Protein AF-M1D2D6-F1 (afdb_monomer)

pLDDT: mean 81.25, std 14.46, range [35.78, 94.62]

Sequence (209 aa):
MSVEAVKDKLWKKCGTSVNSMSLELYDETGAKISVLSDNARPLGFYSPLDGYRLHVIDLDPASVTSGGWLEDTSLVEKYTISEEAYEKLGGTFRKFKETLPLKQPPGQESKISDNNNSEDLCANIKIGDRCEVEPGERRGTVKFVGQAETLAPGFWVGVQFDEPVGKHDGMVKGKRYFDCPPLHGAIVRPDKVKIGDYPEKDPFEDEEI

Radius of gyration: 33.01 Å; Cα contacts (8 Å, |Δi|>4): 301; chains: 1; bounding box: 81×40×73 Å

Nearest PDB structures (foldseek):
  4b6m-assembly2_B  TM=9.856E-01  e=2.551E-10  Trypanosoma brucei
  1lpl-assembly1_A  TM=9.210E-01  e=3.625E-10  Caenorhabditis elegans
  2hqh-assembly1_A  TM=9.695E-01  e=3.286E-08  Homo sapiens
  2e3h-assembly1_A  TM=9.407E-01  e=7.034E-08  Homo sapiens
  2e3i-assembly1_A  TM=8.859E-01  e=5.901E-08  Homo sapiens

Structure (mmCIF, N/CA/C/O backbone):
data_AF-M1D2D6-F1
#
_entry.id   AF-M1D2D6-F1
#
loop_
_atom_site.group_PDB
_atom_site.id
_atom_site.type_symbol
_atom_site.label_atom_id
_atom_site.label_alt_id
_atom_site.label_comp_id
_atom_site.label_asym_id
_atom_site.label_entity_id
_atom_site.label_seq_id
_atom_site.pdbx_PDB_ins_code
_atom_site.Cartn_x
_atom_site.Cartn_y
_atom_site.Cartn_z
_atom_site.occupancy
_atom_site.B_iso_or_equiv
_atom_site.auth_seq_id
_atom_site.auth_comp_id
_atom_site.auth_asym_id
_atom_site.auth_atom_id
_atom_site.pdbx_PDB_model_num
ATOM 1 N N . MET A 1 1 ? 13.712 1.147 -39.789 1.00 82.25 1 MET A N 1
ATOM 2 C CA . MET A 1 1 ? 14.455 1.976 -38.813 1.00 82.25 1 MET A CA 1
ATOM 3 C C . MET A 1 1 ? 15.554 1.102 -38.228 1.00 82.25 1 MET A C 1
ATOM 5 O O . MET A 1 1 ? 15.219 0.026 -37.742 1.00 82.25 1 MET A O 1
ATOM 9 N N . SER A 1 2 ? 16.826 1.480 -38.381 1.00 93.56 2 SER A N 1
ATOM 10 C CA . SER A 1 2 ? 17.958 0.738 -37.802 1.00 93.56 2 SER A CA 1
ATOM 11 C C . SER A 1 2 ? 18.035 0.947 -36.290 1.00 93.56 2 SER A C 1
ATOM 13 O O . SER A 1 2 ? 17.475 1.918 -35.778 1.00 93.56 2 SER A O 1
ATOM 15 N N . VAL A 1 3 ? 18.725 0.053 -35.582 1.00 92.62 3 VAL A N 1
ATOM 16 C CA . VAL A 1 3 ? 19.005 0.209 -34.146 1.00 92.62 3 VAL A CA 1
ATOM 17 C C . VAL A 1 3 ? 19.749 1.521 -33.881 1.00 92.62 3 VAL A C 1
ATOM 19 O O . VAL A 1 3 ? 19.388 2.245 -32.958 1.00 92.62 3 VAL A O 1
ATOM 22 N N . GLU A 1 4 ? 20.704 1.897 -34.733 1.00 93.19 4 GLU A N 1
ATOM 23 C CA . GLU A 1 4 ? 21.393 3.192 -34.643 1.00 93.19 4 GLU A CA 1
ATOM 24 C C . GLU A 1 4 ? 20.429 4.385 -34.724 1.00 93.19 4 GLU A C 1
ATOM 26 O O . GLU A 1 4 ? 20.481 5.288 -33.894 1.00 93.19 4 GLU A O 1
ATOM 31 N N . ALA A 1 5 ? 19.481 4.362 -35.667 1.00 92.50 5 ALA A N 1
ATOM 32 C CA . ALA A 1 5 ? 18.484 5.422 -35.804 1.00 92.50 5 ALA A CA 1
ATOM 33 C C . ALA A 1 5 ? 17.515 5.485 -34.608 1.00 92.50 5 ALA A C 1
ATOM 35 O O . ALA A 1 5 ? 16.967 6.547 -34.309 1.00 92.50 5 ALA A O 1
ATOM 36 N N . VAL A 1 6 ? 17.280 4.360 -33.925 1.00 92.44 6 VAL A N 1
ATOM 37 C CA . VAL A 1 6 ? 16.512 4.319 -32.670 1.00 92.44 6 VAL A CA 1
ATOM 38 C C . VAL A 1 6 ? 17.322 4.946 -31.536 1.00 92.44 6 VAL A C 1
ATOM 40 O O . VAL A 1 6 ? 16.796 5.810 -30.834 1.00 92.44 6 VAL A O 1
ATOM 43 N N . LYS A 1 7 ? 18.606 4.592 -31.403 1.00 93.00 7 LYS A N 1
ATOM 44 C CA . LYS A 1 7 ? 19.522 5.218 -30.438 1.00 93.00 7 LYS A CA 1
ATOM 45 C C . LYS A 1 7 ? 19.629 6.732 -30.664 1.00 93.00 7 LYS A C 1
ATOM 47 O O . LYS A 1 7 ? 19.555 7.484 -29.696 1.00 93.00 7 LYS A O 1
ATOM 52 N N . ASP A 1 8 ? 19.677 7.197 -31.920 1.00 92.50 8 ASP A N 1
ATOM 53 C CA . ASP A 1 8 ? 19.698 8.639 -32.230 1.00 92.50 8 ASP A CA 1
ATOM 54 C C . ASP A 1 8 ? 18.417 9.376 -31.764 1.00 92.50 8 ASP A C 1
ATOM 56 O O . ASP A 1 8 ? 18.412 10.548 -31.383 1.00 92.50 8 ASP A O 1
ATOM 60 N N . LYS A 1 9 ? 17.275 8.690 -31.754 1.00 91.56 9 LYS A N 1
ATOM 61 C CA . LYS A 1 9 ? 16.034 9.277 -31.232 1.00 91.56 9 LYS A CA 1
ATOM 62 C C . LYS A 1 9 ? 15.991 9.262 -29.709 1.00 91.56 9 LYS A C 1
ATOM 64 O O . LYS A 1 9 ? 15.481 10.211 -29.112 1.00 91.56 9 LYS A O 1
ATOM 69 N N . LEU A 1 10 ? 16.513 8.202 -29.097 1.00 91.62 10 LEU A N 1
ATOM 70 C CA . LEU A 1 10 ? 16.519 8.020 -27.650 1.00 91.62 10 LEU A CA 1
ATOM 71 C C . LEU A 1 10 ? 17.530 8.928 -26.950 1.00 91.62 10 LEU A C 1
ATOM 73 O O . LEU A 1 10 ? 17.204 9.442 -25.884 1.00 91.62 10 LEU A O 1
ATOM 77 N N . TRP A 1 11 ? 18.700 9.215 -27.536 1.00 88.69 11 TRP A N 1
ATOM 78 C CA . TRP A 1 11 ? 19.693 10.076 -26.868 1.00 88.69 11 TRP A CA 1
ATOM 79 C C . TRP A 1 11 ? 19.139 11.477 -26.583 1.00 88.69 11 TRP A C 1
ATOM 81 O O . TRP A 1 11 ? 19.385 12.034 -25.519 1.00 88.69 11 TRP A O 1
ATOM 91 N N . LYS A 1 12 ? 18.285 12.010 -27.471 1.00 86.25 12 LYS A N 1
ATOM 92 C CA . LYS A 1 12 ? 17.609 13.309 -27.282 1.00 86.25 12 LYS A CA 1
ATOM 93 C C . LYS A 1 12 ? 16.639 13.323 -26.095 1.00 86.25 12 LYS A C 1
ATOM 95 O O . LYS A 1 12 ? 16.157 14.388 -25.720 1.00 86.25 12 LYS A O 1
ATOM 100 N N . LYS A 1 13 ? 16.289 12.153 -25.556 1.00 86.69 13 LYS A N 1
ATOM 101 C CA . LYS A 1 13 ? 15.380 11.976 -24.417 1.00 86.69 13 LYS A CA 1
ATOM 102 C C . LYS A 1 13 ? 16.112 11.525 -23.156 1.00 86.69 13 LYS A C 1
ATOM 104 O O . LYS A 1 13 ? 15.794 12.021 -22.084 1.00 86.69 13 LYS A O 1
ATOM 109 N N . CYS A 1 14 ? 17.068 10.610 -23.292 1.00 82.69 14 CYS A N 1
ATOM 110 C CA . CYS A 1 14 ? 17.759 9.961 -22.176 1.00 82.69 14 CYS A CA 1
ATOM 111 C C . CYS A 1 14 ? 19.138 10.567 -21.867 1.00 82.69 14 CYS A C 1
ATOM 113 O O . CYS A 1 14 ? 19.694 10.277 -20.819 1.00 82.69 14 CYS A O 1
ATOM 115 N N . GLY A 1 15 ? 19.708 11.386 -22.756 1.00 84.69 15 GLY A N 1
ATOM 116 C CA . GLY A 1 15 ? 21.005 12.045 -22.558 1.00 84.69 15 GLY A CA 1
ATOM 117 C C . GLY A 1 15 ? 22.237 11.171 -22.830 1.00 84.69 15 GLY A C 1
ATOM 118 O O . GLY A 1 15 ? 23.304 11.714 -23.097 1.00 84.69 15 GLY A O 1
ATOM 119 N N . THR A 1 16 ? 22.104 9.844 -22.843 1.00 86.62 16 THR A N 1
ATOM 120 C CA . THR A 1 16 ? 23.201 8.913 -23.154 1.00 86.62 16 THR A CA 1
ATOM 121 C C . THR A 1 16 ? 23.554 8.921 -24.642 1.00 86.62 16 THR A C 1
ATOM 123 O O . THR A 1 16 ? 22.675 8.758 -25.487 1.00 86.62 16 THR A O 1
ATOM 126 N N . SER A 1 17 ? 24.840 9.063 -24.982 1.00 89.12 17 SER A N 1
ATOM 127 C CA . SER A 1 17 ? 25.309 9.058 -26.377 1.00 89.12 17 SER A CA 1
ATOM 128 C C . SER A 1 17 ? 25.072 7.709 -27.075 1.00 89.12 17 SER A C 1
ATOM 130 O O . SER A 1 17 ? 25.071 6.663 -26.435 1.00 89.12 17 SER A O 1
ATOM 132 N N . VAL A 1 18 ? 24.935 7.699 -28.406 1.00 90.00 18 VAL A N 1
ATOM 133 C CA . VAL A 1 18 ? 24.695 6.465 -29.189 1.00 90.00 18 VAL A CA 1
ATOM 134 C C . VAL A 1 18 ? 25.784 5.401 -28.972 1.00 90.00 18 VAL A C 1
ATOM 136 O O . VAL A 1 18 ? 25.476 4.209 -28.939 1.00 90.00 18 VAL A O 1
ATOM 139 N N . ASN A 1 19 ? 27.038 5.826 -28.789 1.00 89.25 19 ASN A N 1
ATOM 140 C CA . ASN A 1 19 ? 28.183 4.931 -28.590 1.00 89.25 19 ASN A CA 1
ATOM 141 C C . ASN A 1 19 ? 28.217 4.317 -27.189 1.00 89.25 19 ASN A C 1
ATOM 143 O O . ASN A 1 19 ? 28.650 3.179 -27.033 1.00 89.25 19 ASN A O 1
ATOM 147 N N . SER A 1 20 ? 27.731 5.055 -26.192 1.00 88.25 20 SER A N 1
ATOM 148 C CA . SER A 1 20 ? 27.646 4.599 -24.803 1.00 88.25 20 SER A CA 1
ATOM 149 C C . SER A 1 20 ? 26.277 4.002 -24.461 1.00 88.25 20 SER A C 1
ATOM 151 O O . SER A 1 20 ? 26.033 3.642 -23.318 1.00 88.25 20 SER A O 1
ATOM 153 N N . MET A 1 21 ? 25.368 3.891 -25.435 1.00 90.50 21 MET A N 1
ATOM 154 C CA . MET A 1 21 ? 24.012 3.386 -25.234 1.00 90.50 21 MET A CA 1
ATOM 155 C C .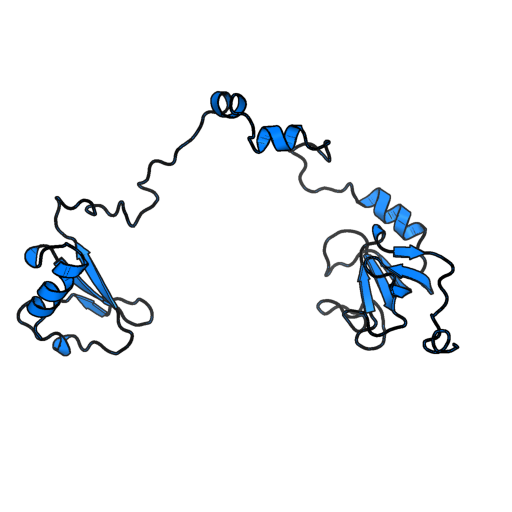 MET A 1 21 ? 23.908 1.909 -25.614 1.00 90.50 21 MET A C 1
ATOM 157 O O . MET A 1 21 ? 24.053 1.535 -26.787 1.00 90.50 21 MET A O 1
ATOM 161 N N . SER A 1 22 ? 23.547 1.078 -24.639 1.00 91.31 22 SER A N 1
ATOM 162 C CA . SER A 1 22 ? 23.081 -0.289 -24.870 1.00 91.31 22 SER A CA 1
ATOM 163 C C . SER A 1 22 ? 21.558 -0.350 -24.762 1.00 91.31 22 SER A C 1
ATOM 165 O O . SER A 1 22 ? 20.956 0.295 -23.907 1.00 91.31 22 SER A O 1
ATOM 167 N N . LEU A 1 23 ? 20.924 -1.093 -25.671 1.00 92.88 23 LEU A N 1
ATOM 168 C CA . LEU A 1 23 ? 19.476 -1.270 -25.701 1.00 92.88 23 LEU A CA 1
ATOM 169 C C . LEU A 1 23 ? 19.140 -2.736 -25.461 1.00 92.88 23 LEU A C 1
ATOM 171 O O . LEU A 1 23 ? 19.612 -3.620 -26.179 1.00 92.88 23 LEU A O 1
ATOM 175 N N . GLU A 1 24 ? 18.277 -2.978 -24.487 1.00 94.31 24 GLU A N 1
ATOM 176 C CA . GLU A 1 24 ? 17.722 -4.294 -24.201 1.00 94.31 24 GLU A CA 1
ATOM 177 C C . GLU A 1 24 ? 16.211 -4.285 -24.446 1.00 94.31 24 GLU A C 1
ATOM 179 O O . GLU A 1 24 ? 15.521 -3.317 -24.130 1.00 94.31 24 GLU A O 1
ATOM 184 N N . LEU A 1 25 ? 15.695 -5.362 -25.030 1.00 94.56 25 LEU A N 1
ATOM 185 C CA . LEU A 1 25 ? 14.275 -5.552 -25.298 1.00 94.56 25 LEU A CA 1
ATOM 186 C C . LEU A 1 25 ? 13.685 -6.503 -24.260 1.00 94.56 25 LEU A C 1
ATOM 188 O O . LEU A 1 25 ? 14.162 -7.629 -24.107 1.00 94.56 25 LEU A O 1
ATOM 192 N N . TYR A 1 26 ? 12.633 -6.047 -23.594 1.00 94.62 26 TYR A N 1
ATOM 193 C CA . TYR A 1 26 ? 11.889 -6.786 -22.582 1.00 94.62 26 TYR A CA 1
ATOM 194 C C . TYR A 1 26 ? 10.447 -7.011 -23.036 1.00 94.62 26 TYR A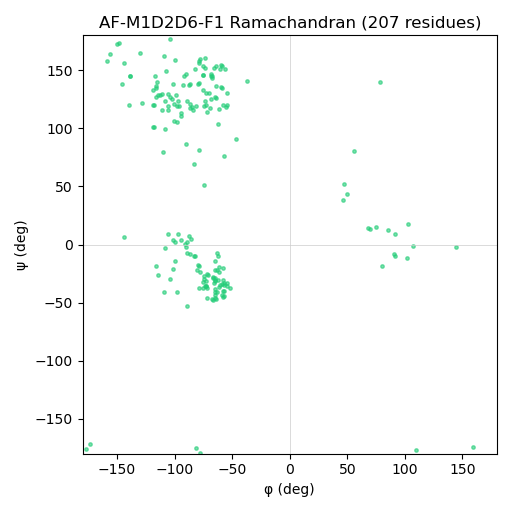 C 1
ATOM 196 O O . TYR A 1 26 ? 9.869 -6.147 -23.702 1.00 94.62 26 TYR A O 1
ATOM 204 N N . ASP A 1 27 ? 9.879 -8.157 -22.672 1.00 92.69 27 ASP A N 1
ATOM 205 C CA . ASP A 1 27 ? 8.469 -8.463 -22.917 1.00 92.69 27 ASP A CA 1
ATOM 206 C C . ASP A 1 27 ? 7.539 -7.757 -21.908 1.00 92.69 27 ASP A C 1
ATOM 208 O O . ASP A 1 27 ? 7.982 -7.027 -21.016 1.00 92.69 27 ASP A O 1
ATOM 212 N N . GLU A 1 28 ? 6.232 -7.988 -22.043 1.00 93.25 28 GLU A N 1
ATOM 213 C CA . GLU A 1 28 ? 5.210 -7.469 -21.123 1.00 93.25 28 GLU A CA 1
ATOM 214 C C . GLU A 1 28 ? 5.315 -8.039 -19.696 1.00 93.25 28 GLU A C 1
ATOM 216 O O . GLU A 1 28 ? 4.845 -7.420 -18.743 1.00 93.25 28 GLU A O 1
ATOM 221 N N . THR A 1 29 ? 5.953 -9.204 -19.537 1.00 91.81 29 THR A N 1
ATOM 222 C CA . THR A 1 29 ? 6.154 -9.870 -18.241 1.00 91.81 29 THR A CA 1
ATOM 223 C C . THR A 1 29 ? 7.418 -9.388 -17.522 1.00 91.81 29 THR A C 1
ATOM 225 O O . THR A 1 29 ? 7.623 -9.701 -16.349 1.00 91.81 29 THR A O 1
ATOM 228 N N . GLY A 1 30 ? 8.251 -8.589 -18.198 1.00 88.50 30 GLY A N 1
ATOM 229 C CA . GLY A 1 30 ? 9.541 -8.118 -17.705 1.00 88.50 30 GLY A CA 1
ATOM 230 C C . GLY A 1 30 ? 10.697 -9.093 -17.948 1.00 88.50 30 GLY A C 1
ATOM 231 O O . GLY A 1 30 ? 11.777 -8.898 -17.391 1.00 88.50 30 GLY A O 1
ATOM 232 N N . ALA A 1 31 ? 10.519 -10.123 -18.776 1.00 91.81 31 ALA A N 1
ATOM 233 C CA . ALA A 1 31 ? 11.583 -11.026 -19.190 1.00 91.81 31 ALA A CA 1
ATOM 234 C C . ALA A 1 31 ? 12.431 -10.406 -20.311 1.00 91.81 31 ALA A C 1
ATOM 236 O O . ALA A 1 31 ? 11.919 -9.807 -21.261 1.00 91.81 31 ALA A O 1
ATOM 237 N N . LYS A 1 32 ? 13.756 -10.570 -20.217 1.00 92.31 32 LYS A N 1
ATOM 238 C CA . LYS A 1 32 ? 14.684 -10.088 -21.245 1.00 92.31 32 LYS A CA 1
ATOM 239 C C . LYS A 1 32 ? 14.624 -10.983 -22.479 1.00 92.31 32 LYS A C 1
ATOM 241 O O . LYS A 1 32 ? 14.991 -12.153 -22.414 1.00 92.31 32 LYS A O 1
ATOM 246 N N . ILE A 1 33 ? 14.243 -10.403 -23.612 1.00 92.81 33 ILE A N 1
ATOM 247 C CA . ILE A 1 33 ? 14.125 -11.104 -24.894 1.00 92.81 33 ILE A CA 1
ATOM 248 C C . ILE A 1 33 ? 15.450 -11.067 -25.645 1.00 92.81 33 ILE A C 1
ATOM 250 O O . ILE A 1 33 ? 15.950 -12.092 -26.104 1.00 92.81 33 ILE A O 1
ATOM 254 N N . SER A 1 34 ? 16.018 -9.873 -25.819 1.00 91.56 34 SER A N 1
ATOM 255 C CA . SER A 1 34 ? 17.226 -9.709 -26.625 1.00 91.56 34 SER A CA 1
ATOM 256 C C . SER A 1 34 ? 17.991 -8.434 -26.295 1.00 91.56 34 SER A C 1
ATOM 258 O O . SER A 1 34 ? 17.437 -7.469 -25.772 1.00 91.56 34 SER A O 1
ATOM 260 N N . VAL A 1 35 ? 19.280 -8.435 -26.631 1.00 93.12 35 VAL A N 1
ATOM 261 C CA . VAL A 1 35 ? 20.140 -7.249 -26.596 1.00 93.12 35 VAL A CA 1
ATOM 262 C C . VAL A 1 35 ? 20.344 -6.769 -28.031 1.00 93.12 35 VAL A C 1
ATOM 264 O O . VAL A 1 35 ? 20.760 -7.539 -28.900 1.00 93.12 35 VAL A O 1
ATOM 267 N N . LEU A 1 36 ? 20.064 -5.493 -28.289 1.00 91.62 36 LEU A N 1
ATOM 268 C CA . LEU A 1 36 ? 20.188 -4.862 -29.604 1.00 91.62 36 LEU A CA 1
ATOM 269 C C . LEU A 1 36 ? 21.646 -4.428 -29.833 1.00 91.62 36 LEU A C 1
ATOM 271 O O . LEU A 1 36 ? 21.978 -3.242 -29.826 1.00 91.62 36 LEU A O 1
ATOM 275 N N . SER A 1 37 ? 22.530 -5.414 -29.988 1.00 86.81 37 SER A N 1
AT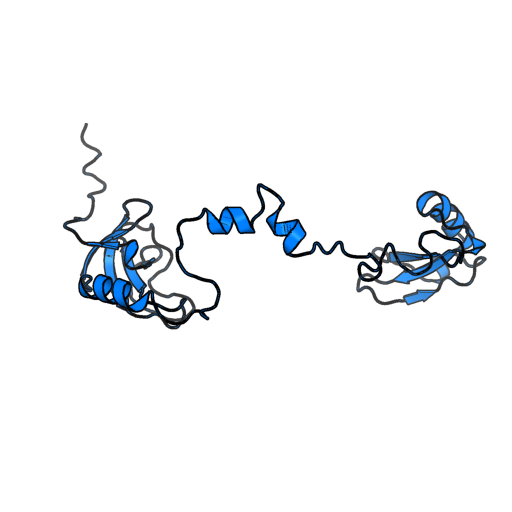OM 276 C CA . SER A 1 37 ? 23.980 -5.216 -30.115 1.00 86.81 37 SER A CA 1
ATOM 277 C C . SER A 1 37 ? 24.440 -4.743 -31.500 1.00 86.81 37 SER A C 1
ATOM 279 O O . SER A 1 37 ? 25.498 -4.130 -31.606 1.00 86.81 37 SER A O 1
ATOM 281 N N . ASP A 1 38 ? 23.665 -5.000 -32.558 1.00 91.19 38 ASP A N 1
ATOM 282 C CA . ASP A 1 38 ? 24.028 -4.663 -33.938 1.00 91.19 38 ASP A CA 1
ATOM 283 C C . ASP A 1 38 ? 23.313 -3.384 -34.396 1.00 91.19 38 ASP A C 1
ATOM 285 O O . ASP A 1 38 ? 22.111 -3.377 -34.673 1.00 91.19 38 ASP A O 1
ATOM 289 N N . ASN A 1 39 ? 24.075 -2.294 -34.492 1.00 90.25 39 ASN A N 1
ATOM 290 C CA . ASN A 1 39 ? 23.576 -0.970 -34.864 1.00 90.25 39 ASN A CA 1
ATOM 291 C C . ASN A 1 39 ? 23.035 -0.905 -36.306 1.00 90.25 39 ASN A C 1
ATOM 293 O O . ASN A 1 39 ? 22.124 -0.117 -36.578 1.00 90.25 39 ASN A O 1
ATOM 297 N N . ALA A 1 40 ? 23.561 -1.734 -37.217 1.00 92.12 40 ALA A N 1
ATOM 298 C CA . ALA A 1 40 ? 23.174 -1.728 -38.626 1.00 92.12 40 ALA A CA 1
ATOM 299 C C . ALA A 1 40 ? 21.861 -2.487 -38.873 1.00 92.12 40 ALA A C 1
ATOM 301 O O . ALA A 1 40 ? 21.168 -2.234 -39.865 1.00 92.12 40 ALA A O 1
ATOM 302 N N . ARG A 1 41 ? 21.483 -3.402 -37.970 1.00 93.75 41 ARG A N 1
ATOM 303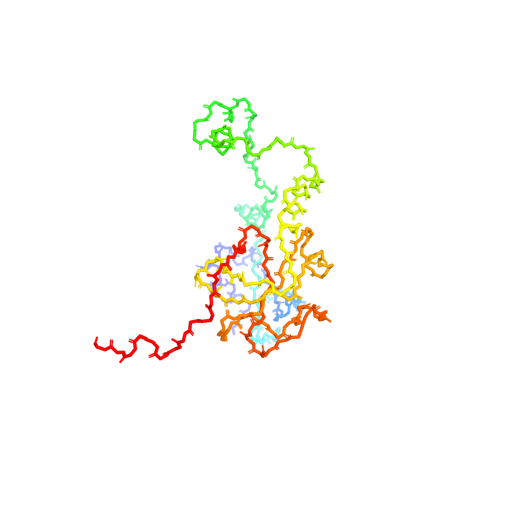 C CA . ARG A 1 41 ? 20.254 -4.186 -38.120 1.00 93.75 41 ARG A CA 1
ATOM 304 C C . ARG A 1 41 ? 19.001 -3.327 -37.967 1.00 93.75 41 ARG A C 1
ATOM 306 O O . ARG A 1 41 ? 18.970 -2.375 -37.182 1.00 93.75 41 ARG A O 1
ATOM 313 N N . PRO A 1 42 ? 17.924 -3.660 -38.698 1.00 92.8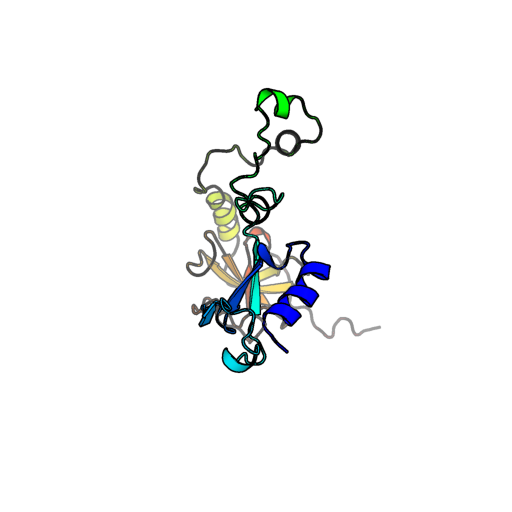8 42 PRO A N 1
ATOM 314 C CA . PRO A 1 42 ? 16.627 -3.048 -38.467 1.00 92.88 42 PRO A CA 1
ATOM 315 C C . PRO A 1 42 ? 16.073 -3.483 -37.109 1.00 92.88 42 PRO A C 1
ATOM 317 O O . PRO A 1 42 ? 16.212 -4.641 -36.726 1.00 92.88 42 PRO A O 1
ATOM 320 N N . LEU A 1 43 ? 15.358 -2.589 -36.422 1.00 89.50 43 LEU A N 1
ATOM 321 C CA . LEU A 1 43 ? 14.691 -2.910 -35.154 1.00 89.50 43 LEU A CA 1
ATOM 322 C C . LEU A 1 43 ? 13.754 -4.129 -35.287 1.00 89.50 43 LEU A C 1
ATOM 324 O O . LEU A 1 43 ? 13.697 -4.967 -34.395 1.00 89.50 43 LEU A O 1
ATOM 328 N N . GLY A 1 44 ? 13.091 -4.275 -36.440 1.00 90.44 44 GLY A N 1
ATOM 329 C CA . GLY A 1 44 ? 12.224 -5.417 -36.745 1.00 90.44 44 GLY A CA 1
ATOM 330 C C . GLY A 1 44 ? 12.931 -6.779 -36.759 1.00 90.44 44 GLY A C 1
ATOM 331 O O . GLY A 1 44 ? 12.262 -7.789 -36.591 1.00 90.44 44 GLY A O 1
ATOM 332 N N . PHE A 1 45 ? 14.265 -6.830 -36.889 1.00 91.06 45 PHE A N 1
ATOM 333 C CA . PHE A 1 45 ? 15.027 -8.079 -36.755 1.00 91.06 45 PHE A CA 1
ATOM 334 C C . PHE A 1 45 ? 14.827 -8.721 -35.373 1.00 91.06 45 PHE A C 1
ATOM 336 O O . PHE A 1 45 ? 14.784 -9.941 -35.251 1.00 91.06 45 PHE A O 1
ATOM 343 N N . TYR A 1 46 ? 14.658 -7.893 -34.341 1.00 90.25 46 TYR A N 1
ATOM 344 C CA . TYR A 1 46 ? 14.466 -8.328 -32.959 1.00 90.25 46 TYR A CA 1
ATOM 345 C C . TYR A 1 46 ? 12.999 -8.635 -32.625 1.00 90.25 46 TYR A C 1
ATOM 347 O O . TYR A 1 46 ? 12.692 -8.928 -31.476 1.00 90.25 46 TYR A O 1
ATOM 355 N N . SER A 1 47 ? 12.105 -8.578 -33.623 1.00 91.06 47 SER A N 1
ATOM 356 C CA . SER A 1 47 ? 10.668 -8.867 -33.505 1.00 91.06 47 SER A CA 1
ATOM 357 C C . SER A 1 47 ? 9.988 -8.194 -32.298 1.00 91.06 47 SER A C 1
ATOM 359 O O . SER A 1 47 ? 9.345 -8.881 -31.505 1.00 91.06 47 SER A O 1
ATOM 361 N N . PRO A 1 48 ? 10.129 -6.865 -32.114 1.00 90.06 48 PRO A N 1
ATOM 362 C CA . PRO A 1 48 ? 9.408 -6.176 -31.052 1.00 90.06 48 PRO A CA 1
ATOM 363 C C . PRO A 1 48 ? 7.898 -6.253 -31.304 1.00 90.06 48 PRO A C 1
ATOM 365 O O . PRO A 1 48 ? 7.446 -6.035 -32.430 1.00 90.06 48 PRO A O 1
ATOM 368 N N . LEU A 1 49 ? 7.135 -6.538 -30.252 1.00 92.19 49 LEU A N 1
ATOM 369 C CA . LEU A 1 49 ? 5.675 -6.532 -30.263 1.00 92.19 49 LEU A CA 1
ATOM 370 C C . LEU A 1 49 ? 5.143 -5.347 -29.452 1.00 92.19 49 LEU A C 1
ATOM 372 O O . LEU A 1 49 ? 5.860 -4.754 -28.640 1.00 92.19 49 LEU A O 1
ATOM 376 N N . ASP A 1 50 ? 3.875 -5.007 -29.669 1.00 91.19 50 ASP A N 1
ATOM 377 C CA . ASP A 1 50 ? 3.195 -4.000 -28.860 1.00 91.19 50 ASP A CA 1
ATOM 378 C C . ASP A 1 50 ? 3.187 -4.432 -27.385 1.00 91.19 50 ASP A C 1
ATOM 380 O O . ASP A 1 50 ? 2.952 -5.594 -27.062 1.00 91.19 50 ASP A O 1
ATOM 384 N N . GLY A 1 51 ? 3.488 -3.491 -26.488 1.00 89.50 51 GLY A N 1
ATOM 385 C CA . GLY A 1 51 ? 3.653 -3.758 -25.055 1.00 89.50 51 GLY A CA 1
ATOM 386 C C . GLY A 1 51 ? 5.087 -4.084 -24.626 1.00 89.50 51 GLY A C 1
ATOM 387 O O . GLY A 1 51 ? 5.373 -4.070 -23.431 1.00 89.50 51 GLY A O 1
ATOM 388 N N . TYR A 1 52 ? 6.015 -4.305 -25.564 1.00 93.38 52 TYR A N 1
ATOM 389 C CA . TYR A 1 52 ? 7.419 -4.540 -25.219 1.00 93.38 52 TYR A CA 1
ATOM 390 C C . TYR A 1 52 ? 8.128 -3.244 -24.818 1.00 93.38 52 TYR A C 1
ATOM 392 O O . TYR A 1 52 ? 7.876 -2.164 -25.360 1.00 93.38 52 TYR A O 1
ATOM 400 N N . ARG A 1 53 ? 9.071 -3.358 -23.880 1.00 94.12 53 ARG A N 1
ATOM 401 C CA . ARG A 1 53 ? 9.854 -2.233 -23.357 1.00 94.12 53 ARG A CA 1
ATOM 402 C C . ARG A 1 53 ? 11.273 -2.262 -23.913 1.00 94.12 53 ARG A C 1
ATOM 404 O O . ARG A 1 53 ? 11.978 -3.259 -23.787 1.00 94.12 53 ARG A O 1
ATOM 411 N N . LEU A 1 54 ? 11.725 -1.125 -24.440 1.00 92.62 54 LEU A N 1
ATOM 412 C CA . LEU A 1 54 ? 13.148 -0.867 -24.657 1.00 92.62 54 LEU A CA 1
ATOM 413 C C . LEU A 1 54 ? 13.750 -0.284 -23.378 1.00 92.62 54 LEU A C 1
ATOM 415 O O . LEU A 1 54 ? 13.351 0.788 -22.921 1.00 92.62 54 LEU A O 1
ATOM 419 N N . HIS A 1 55 ? 14.695 -1.006 -22.793 1.00 91.69 55 HIS A N 1
ATOM 420 C CA . HIS A 1 55 ? 15.462 -0.574 -21.639 1.00 91.69 55 HIS A CA 1
ATOM 421 C C . HIS A 1 55 ? 16.796 0.008 -22.115 1.00 91.69 55 HIS A C 1
ATOM 423 O O . HIS A 1 55 ? 17.540 -0.638 -22.856 1.00 91.69 55 HIS A O 1
ATOM 429 N N . VAL A 1 56 ? 17.052 1.259 -21.736 1.00 90.56 56 VAL A N 1
ATOM 430 C CA . VAL A 1 56 ? 18.250 2.011 -22.117 1.00 90.56 56 VAL A CA 1
ATOM 431 C C . VAL A 1 56 ? 19.260 1.881 -20.991 1.00 90.56 56 VAL A C 1
ATOM 433 O O . VAL A 1 56 ? 18.980 2.312 -19.879 1.00 90.56 56 VAL A O 1
ATOM 436 N N . ILE A 1 57 ? 20.420 1.307 -21.293 1.00 88.44 57 ILE A N 1
ATOM 437 C CA . ILE A 1 57 ? 21.528 1.160 -20.352 1.00 88.44 57 ILE A CA 1
ATOM 438 C C . ILE A 1 57 ? 22.635 2.120 -20.775 1.00 88.44 57 ILE A C 1
ATOM 440 O O . ILE A 1 57 ? 23.114 2.065 -21.914 1.00 88.44 57 ILE A O 1
ATOM 444 N N . ASP A 1 58 ? 23.028 2.988 -19.847 1.00 87.75 58 ASP A N 1
ATOM 445 C CA . ASP A 1 58 ? 24.162 3.890 -20.007 1.00 87.75 58 ASP A CA 1
ATOM 446 C C . ASP A 1 58 ? 25.460 3.176 -19.617 1.00 87.75 58 ASP A C 1
ATOM 448 O O . ASP A 1 58 ? 25.618 2.718 -18.487 1.00 87.75 58 ASP A O 1
ATOM 452 N N . LEU A 1 59 ? 26.369 3.040 -20.580 1.00 86.19 59 LEU A N 1
ATOM 453 C CA . LEU A 1 59 ? 27.692 2.446 -20.403 1.00 86.19 59 LEU A CA 1
ATOM 454 C C . LEU A 1 59 ? 28.796 3.507 -20.292 1.00 86.19 59 LEU A C 1
ATOM 456 O O . LEU A 1 59 ? 29.971 3.144 -20.254 1.00 86.19 59 LEU A O 1
ATOM 460 N N . ASP A 1 60 ? 28.459 4.801 -20.287 1.00 84.50 60 ASP A N 1
ATOM 461 C CA . ASP A 1 60 ? 29.448 5.864 -20.141 1.00 84.50 60 ASP A CA 1
ATOM 462 C C . ASP A 1 60 ? 29.974 5.901 -18.694 1.00 84.50 60 ASP A C 1
ATOM 464 O O . ASP A 1 60 ? 29.223 6.236 -17.770 1.00 84.50 60 ASP A O 1
ATOM 468 N N . PRO A 1 61 ? 31.268 5.601 -18.462 1.00 80.38 61 PRO A N 1
ATOM 469 C CA . PRO A 1 61 ? 31.837 5.607 -17.119 1.00 80.38 61 PRO A CA 1
ATOM 470 C C . PRO A 1 61 ? 31.820 6.995 -16.467 1.00 80.38 61 PRO A C 1
ATOM 472 O O . PRO A 1 61 ? 31.883 7.073 -15.242 1.00 80.38 61 PRO A O 1
ATOM 475 N N . ALA A 1 62 ? 31.736 8.073 -17.255 1.00 79.81 62 ALA A N 1
ATOM 476 C CA . ALA A 1 62 ? 31.684 9.449 -16.765 1.00 79.81 62 ALA A CA 1
ATOM 477 C C . ALA A 1 62 ? 30.252 9.962 -16.513 1.00 79.81 62 ALA A C 1
ATOM 479 O O . ALA A 1 62 ? 30.084 11.102 -16.074 1.00 79.81 62 ALA A O 1
ATOM 480 N N . SER A 1 63 ? 29.220 9.157 -16.791 1.00 77.88 63 SER A N 1
ATOM 481 C CA . SER A 1 63 ? 27.826 9.560 -16.594 1.00 77.88 63 SER A CA 1
ATOM 482 C C . SER A 1 63 ? 27.486 9.709 -15.110 1.00 77.88 63 SER A C 1
ATOM 484 O O . SER A 1 63 ? 27.931 8.931 -14.271 1.00 77.88 63 SER A O 1
ATOM 486 N N . VAL A 1 64 ? 26.631 10.680 -14.773 1.00 70.38 64 VAL A N 1
ATOM 487 C CA . VAL A 1 64 ? 26.112 10.883 -13.401 1.00 70.38 64 VAL A CA 1
ATOM 488 C C . VAL A 1 64 ? 25.311 9.666 -12.918 1.00 70.38 64 VAL A C 1
ATOM 490 O O . VAL A 1 64 ? 25.168 9.440 -11.720 1.00 70.38 64 VAL A O 1
ATOM 493 N N . THR A 1 65 ? 24.789 8.873 -13.854 1.00 68.56 65 THR A N 1
ATOM 494 C CA . THR A 1 65 ? 24.038 7.642 -13.584 1.00 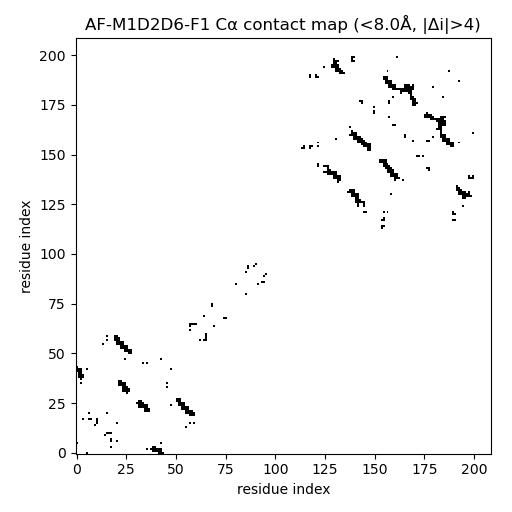68.56 65 THR A CA 1
ATOM 495 C C . THR A 1 65 ? 24.935 6.404 -13.489 1.00 68.56 65 THR A C 1
ATOM 497 O O . THR A 1 65 ? 24.453 5.334 -13.113 1.00 68.56 65 THR A O 1
ATOM 500 N N . SER A 1 66 ? 26.232 6.540 -13.797 1.00 64.81 66 SER A N 1
ATOM 501 C CA . SER A 1 66 ? 27.221 5.463 -13.735 1.00 64.81 66 SER A CA 1
ATOM 502 C C . SER A 1 66 ? 27.269 4.888 -12.317 1.00 64.81 66 SER A C 1
ATOM 504 O O . SER A 1 66 ? 27.497 5.606 -11.344 1.00 64.81 66 SER A O 1
ATOM 506 N N . GLY A 1 67 ? 26.988 3.589 -12.187 1.00 64.81 67 GLY A N 1
ATOM 507 C CA . GLY A 1 67 ? 26.920 2.902 -10.893 1.00 64.81 67 GLY A CA 1
ATOM 508 C C . GLY A 1 67 ? 25.537 2.866 -10.235 1.00 64.81 67 GLY A C 1
ATOM 509 O O . GLY A 1 67 ? 25.438 2.441 -9.090 1.00 64.81 67 GLY A O 1
ATOM 510 N N . GLY A 1 68 ? 24.472 3.275 -10.931 1.00 66.44 68 GLY A N 1
ATOM 511 C CA . GLY A 1 68 ? 23.097 3.016 -10.493 1.00 66.44 68 GLY A CA 1
ATOM 512 C C . GLY A 1 68 ? 22.618 3.876 -9.323 1.00 66.44 68 GLY A C 1
ATOM 513 O O . GLY A 1 68 ? 21.586 3.564 -8.750 1.00 66.44 68 GLY A O 1
ATOM 514 N N . TRP A 1 69 ? 23.295 4.978 -8.972 1.00 62.81 69 TRP A N 1
ATOM 515 C CA . TRP A 1 69 ? 22.896 5.863 -7.858 1.00 62.81 69 TRP A CA 1
ATOM 516 C C . TRP A 1 69 ? 21.447 6.376 -7.944 1.00 62.81 69 TRP A C 1
ATOM 518 O O . TRP A 1 69 ? 20.790 6.570 -6.924 1.00 62.81 69 TRP A O 1
ATOM 528 N N . LEU A 1 70 ? 20.931 6.598 -9.158 1.00 68.69 70 LEU A N 1
ATOM 529 C CA . LEU A 1 70 ? 19.539 7.019 -9.365 1.00 68.69 70 LEU A CA 1
ATOM 530 C C . LEU A 1 70 ? 18.529 5.867 -9.257 1.00 68.69 70 LEU A C 1
ATOM 532 O O . LEU A 1 70 ? 17.338 6.121 -9.085 1.00 68.69 70 LEU A O 1
ATOM 536 N N . GLU A 1 71 ? 18.987 4.624 -9.377 1.00 69.38 71 GLU A N 1
ATOM 537 C CA . GLU A 1 71 ? 18.147 3.423 -9.387 1.00 69.38 71 GLU A CA 1
ATOM 538 C C . GLU A 1 71 ? 18.225 2.664 -8.051 1.00 69.38 71 GLU A C 1
ATOM 540 O O . GLU A 1 71 ? 17.238 2.069 -7.618 1.00 69.38 71 GLU A O 1
ATOM 545 N N . ASP A 1 72 ? 19.361 2.742 -7.354 1.00 72.00 72 ASP A N 1
ATOM 546 C CA . ASP A 1 72 ? 19.628 2.074 -6.086 1.00 72.00 72 ASP A CA 1
ATOM 547 C C . ASP A 1 72 ? 19.664 3.065 -4.911 1.00 72.00 72 ASP A C 1
ATOM 549 O O . ASP A 1 72 ? 20.662 3.716 -4.594 1.00 72.00 72 ASP A O 1
ATOM 553 N N . THR A 1 73 ? 18.537 3.117 -4.199 1.00 70.62 73 THR A N 1
ATOM 554 C CA . THR A 1 73 ? 18.356 3.915 -2.972 1.00 70.62 73 THR A CA 1
ATOM 555 C C . THR A 1 73 ? 19.275 3.511 -1.812 1.00 70.62 73 THR A C 1
ATOM 557 O O . THR A 1 73 ? 19.308 4.213 -0.799 1.00 70.62 73 THR A O 1
ATOM 560 N N . SER A 1 74 ? 19.996 2.389 -1.922 1.00 76.44 74 SER A N 1
ATOM 561 C CA . SER A 1 74 ? 20.988 1.942 -0.935 1.00 76.44 74 SER A CA 1
ATOM 562 C C . SER A 1 74 ? 22.272 2.760 -1.008 1.00 76.44 74 SER A C 1
ATOM 564 O O . SER A 1 74 ? 22.969 2.889 -0.004 1.00 76.44 74 SER A O 1
ATOM 566 N N . LEU A 1 75 ? 22.577 3.316 -2.183 1.00 72.75 75 LEU A N 1
ATOM 567 C CA . LEU A 1 75 ? 23.750 4.157 -2.375 1.00 72.75 75 LEU A CA 1
ATOM 568 C C . LEU A 1 75 ? 23.548 5.520 -1.694 1.00 72.75 75 LEU A C 1
ATOM 570 O O . LEU A 1 75 ? 24.497 6.074 -1.148 1.00 72.75 75 LEU A O 1
ATOM 574 N N . VAL A 1 76 ? 22.304 6.014 -1.633 1.00 78.06 76 VAL A N 1
ATOM 575 C CA . VAL A 1 76 ? 21.952 7.275 -0.968 1.00 78.06 76 VAL A CA 1
ATOM 576 C C . VAL A 1 76 ? 22.274 7.221 0.522 1.00 78.06 76 VAL A C 1
ATOM 578 O O . VAL A 1 76 ? 21.657 6.470 1.279 1.00 78.06 76 VAL A O 1
ATOM 581 N N . GLU A 1 77 ? 23.197 8.079 0.960 1.00 78.50 77 GLU A N 1
ATOM 582 C CA . GLU A 1 77 ? 23.489 8.275 2.377 1.00 78.50 77 GLU A CA 1
ATOM 583 C C . GLU A 1 77 ? 22.237 8.816 3.078 1.00 78.50 77 GLU A C 1
ATOM 585 O O . GLU A 1 77 ? 21.837 9.974 2.927 1.00 78.50 77 GLU A O 1
ATOM 590 N N . LYS A 1 78 ? 21.560 7.937 3.816 1.00 81.94 78 LYS A N 1
ATOM 591 C CA . LYS A 1 78 ? 20.344 8.293 4.540 1.00 81.94 78 LYS A CA 1
ATOM 592 C C . LYS A 1 78 ? 20.729 9.146 5.737 1.00 81.94 78 LYS A C 1
ATOM 594 O O . LYS A 1 78 ? 21.444 8.693 6.631 1.00 81.94 78 LYS A O 1
ATOM 599 N N . TYR A 1 79 ? 20.206 10.368 5.770 1.00 83.94 79 TYR A N 1
ATOM 600 C CA . TYR A 1 79 ? 20.381 11.256 6.909 1.00 83.94 79 TYR A CA 1
ATOM 601 C C . TYR A 1 79 ? 19.930 10.561 8.199 1.00 83.94 79 TYR A C 1
ATOM 603 O O . TYR A 1 79 ? 18.768 10.177 8.342 1.00 83.94 79 TYR A O 1
ATOM 611 N N . THR A 1 80 ? 20.863 10.424 9.138 1.00 81.44 80 THR A N 1
ATOM 612 C CA . THR A 1 80 ? 20.612 9.898 10.478 1.00 81.44 80 THR A CA 1
ATOM 613 C C . THR A 1 80 ? 20.953 10.992 11.476 1.00 81.44 80 THR A C 1
ATOM 615 O O . THR A 1 80 ? 22.078 11.485 11.516 1.00 81.44 80 THR A O 1
ATOM 618 N N . ILE A 1 81 ? 19.970 11.404 12.269 1.00 86.69 81 ILE A N 1
ATOM 619 C CA . ILE A 1 81 ? 20.142 12.410 13.316 1.00 86.69 81 ILE A CA 1
ATOM 620 C C . ILE A 1 81 ? 20.469 11.726 14.643 1.00 86.69 81 ILE A C 1
ATOM 622 O O . ILE A 1 81 ? 19.859 10.713 14.982 1.00 86.69 81 ILE A O 1
ATOM 626 N N . SER A 1 82 ? 21.428 12.269 15.396 1.00 89.00 82 SER A N 1
ATOM 627 C CA . SER A 1 82 ? 21.730 11.767 16.739 1.00 89.00 82 SER A CA 1
ATOM 628 C C . SER A 1 82 ? 20.560 12.014 17.695 1.00 89.00 82 SER A C 1
ATOM 630 O O . SER A 1 82 ? 19.804 12.976 17.530 1.00 89.00 82 SER A O 1
ATOM 632 N N . GLU A 1 83 ? 20.419 11.171 18.723 1.00 83.94 83 GLU A N 1
ATOM 633 C CA . GLU A 1 83 ? 19.350 11.333 19.720 1.00 83.94 83 GLU A CA 1
ATOM 634 C C . GLU A 1 83 ? 19.402 12.714 20.386 1.00 83.94 83 GLU A C 1
ATOM 636 O O . GLU A 1 83 ? 18.390 13.410 20.440 1.00 83.94 83 GLU A O 1
ATOM 641 N N . GLU A 1 84 ? 20.602 13.161 20.760 1.00 84.62 84 GLU A N 1
ATOM 642 C CA . GLU A 1 84 ? 20.841 14.461 21.395 1.00 84.62 84 GLU A CA 1
ATOM 643 C C . GLU A 1 84 ? 20.426 15.646 20.505 1.00 84.62 84 GLU A C 1
ATOM 645 O O . GLU A 1 84 ? 19.951 16.675 20.992 1.00 84.62 84 GLU A O 1
ATOM 650 N N . ALA A 1 85 ? 20.629 15.537 19.186 1.00 84.88 85 ALA A N 1
ATOM 651 C CA . ALA A 1 85 ? 20.219 16.567 18.234 1.00 84.88 85 ALA A CA 1
ATOM 652 C C . ALA A 1 85 ? 18.698 16.544 18.014 1.00 84.88 85 ALA A C 1
ATOM 654 O O . ALA A 1 85 ? 18.074 17.604 17.926 1.00 84.88 85 ALA A O 1
ATOM 655 N N . TYR A 1 86 ? 18.089 15.354 17.991 1.00 83.12 86 TYR A N 1
ATOM 656 C CA . TYR A 1 86 ? 16.641 15.178 17.869 1.00 83.12 86 TYR A CA 1
ATOM 657 C C . TYR A 1 86 ? 15.876 15.728 19.084 1.00 83.12 86 TYR A C 1
ATOM 659 O O . TYR A 1 86 ? 14.823 16.345 18.924 1.00 83.12 86 TYR A O 1
ATOM 667 N N . GLU A 1 87 ? 16.408 15.560 20.297 1.00 83.38 87 GLU A N 1
ATOM 668 C CA . GLU A 1 87 ? 15.818 16.094 21.536 1.00 83.38 87 GLU A CA 1
ATOM 669 C C . GLU A 1 87 ? 15.813 17.629 21.578 1.00 83.38 87 GLU A C 1
ATOM 671 O O . GLU A 1 87 ? 14.876 18.252 22.091 1.00 83.38 87 GLU A O 1
ATOM 676 N N . LYS A 1 88 ? 16.826 18.267 20.980 1.00 86.06 88 LYS A N 1
ATOM 677 C CA . LYS A 1 88 ? 16.922 19.733 20.894 1.00 86.06 88 LYS A CA 1
ATOM 678 C C . LYS A 1 88 ? 15.917 20.336 19.908 1.00 86.06 88 LYS A C 1
ATOM 680 O O . LYS A 1 88 ? 15.501 21.478 20.096 1.00 86.06 88 LYS A O 1
ATOM 685 N N . LEU A 1 89 ? 15.459 19.580 18.908 1.00 82.38 89 LEU A N 1
ATOM 686 C CA . LEU A 1 89 ? 14.462 20.040 17.934 1.00 82.38 89 LEU A CA 1
ATOM 687 C C . LEU A 1 89 ? 13.071 20.188 18.572 1.00 82.38 89 LEU A C 1
ATOM 689 O O . LEU A 1 89 ? 12.579 19.304 19.275 1.00 82.38 89 LEU A O 1
ATOM 693 N N . GLY A 1 90 ? 12.425 21.336 18.363 1.00 83.25 90 GLY A N 1
ATOM 694 C CA . GLY A 1 90 ? 11.023 21.568 18.731 1.00 83.25 90 GLY A CA 1
ATOM 695 C C . GLY A 1 90 ? 10.055 20.939 17.721 1.00 83.25 90 GLY A C 1
ATOM 696 O O . GLY A 1 90 ? 10.432 20.690 16.582 1.00 83.25 90 GLY A O 1
ATOM 697 N N . GLY A 1 91 ? 8.809 20.671 18.131 1.00 78.50 91 GLY A N 1
ATOM 698 C CA . GLY A 1 91 ? 7.761 20.167 17.225 1.00 78.50 91 GLY A CA 1
ATOM 699 C C . GLY A 1 91 ? 7.974 18.741 16.700 1.00 78.50 91 GLY A C 1
ATOM 700 O O . GLY A 1 91 ? 7.323 18.335 15.742 1.00 78.50 91 GLY A O 1
ATOM 701 N N . THR A 1 92 ? 8.885 17.972 17.300 1.00 83.12 92 THR A N 1
ATOM 702 C CA . THR A 1 92 ? 9.137 16.585 16.903 1.00 83.12 92 THR A CA 1
ATOM 703 C C . THR A 1 92 ? 8.035 15.653 17.395 1.00 83.12 92 THR A C 1
ATOM 705 O O . THR A 1 92 ? 7.404 15.887 18.428 1.00 83.12 92 THR A O 1
ATOM 708 N N . PHE A 1 93 ? 7.843 14.536 16.688 1.00 76.62 93 PHE A N 1
ATOM 709 C CA . PHE A 1 93 ? 6.884 13.502 17.081 1.00 76.62 93 PHE A CA 1
ATOM 710 C C . PHE A 1 93 ? 7.150 12.962 18.497 1.00 76.62 93 PHE A C 1
ATOM 712 O O . PHE A 1 93 ? 6.208 12.651 19.215 1.00 76.62 93 PHE A O 1
ATOM 719 N N . ARG A 1 94 ? 8.419 12.901 18.931 1.00 78.94 94 ARG A N 1
ATOM 720 C CA . ARG A 1 94 ? 8.816 12.463 20.284 1.00 78.94 94 ARG A CA 1
ATOM 721 C C . ARG A 1 94 ? 8.302 13.434 21.357 1.00 78.94 94 ARG A C 1
ATOM 723 O O . ARG A 1 94 ? 7.654 12.979 22.290 1.00 78.94 94 ARG A O 1
ATOM 730 N N . LYS A 1 95 ? 8.456 14.752 21.157 1.00 79.81 95 LYS A N 1
ATOM 731 C CA . LYS A 1 95 ? 7.869 15.783 22.038 1.00 79.81 95 LYS A CA 1
ATOM 732 C C . LYS A 1 95 ? 6.344 15.781 21.998 1.00 79.81 95 LYS A C 1
ATOM 734 O O . LYS A 1 95 ? 5.711 15.864 23.041 1.00 79.81 95 LYS A O 1
ATOM 739 N N . PHE A 1 96 ? 5.748 15.618 20.815 1.00 78.19 96 PHE A N 1
ATOM 740 C CA . PHE A 1 96 ? 4.298 15.462 20.678 1.00 78.19 96 PHE A CA 1
ATOM 741 C C . PHE A 1 96 ? 3.779 14.240 21.459 1.00 78.19 96 PHE A C 1
ATOM 743 O O . PHE A 1 96 ? 2.790 14.342 22.182 1.00 78.19 96 PHE A O 1
ATOM 750 N N . LYS A 1 97 ? 4.487 13.105 21.382 1.00 75.69 97 LYS A N 1
ATOM 751 C CA . LYS A 1 97 ? 4.201 11.877 22.141 1.00 75.69 97 LYS A CA 1
ATOM 752 C C . LYS A 1 97 ? 4.370 12.056 23.653 1.00 75.69 97 LYS A C 1
ATOM 754 O O . LYS A 1 97 ? 3.647 11.419 24.404 1.00 75.69 97 LYS A O 1
ATOM 759 N N . GLU A 1 98 ? 5.279 12.925 24.084 1.00 73.19 98 GLU A N 1
ATOM 760 C CA . GLU A 1 98 ? 5.461 13.309 25.491 1.00 73.19 98 GLU A CA 1
ATOM 761 C C . GLU A 1 98 ? 4.313 14.191 26.009 1.00 73.19 98 GLU A C 1
ATOM 763 O O . GLU A 1 98 ? 3.872 14.039 27.143 1.00 73.19 98 GLU A O 1
ATOM 768 N N . THR A 1 99 ? 3.802 15.097 25.165 1.00 67.19 99 THR A N 1
ATOM 769 C CA . THR A 1 99 ? 2.678 15.993 25.501 1.00 67.19 99 THR A CA 1
ATOM 770 C C . THR A 1 99 ? 1.306 15.333 25.399 1.00 67.19 99 THR A C 1
ATOM 772 O O . THR A 1 99 ? 0.326 15.855 25.931 1.00 67.19 99 THR A O 1
ATOM 775 N N . LEU A 1 100 ? 1.213 14.196 24.708 1.00 67.25 100 LEU A N 1
ATOM 776 C CA . LEU A 1 100 ? 0.024 13.358 24.741 1.00 67.25 100 LEU A CA 1
ATOM 777 C C . LEU A 1 100 ? -0.132 12.822 26.174 1.00 67.25 100 LEU A C 1
ATOM 779 O O . LEU A 1 100 ? 0.818 12.237 26.696 1.00 67.25 100 LEU A O 1
ATOM 783 N N . PRO A 1 101 ? -1.298 12.986 26.831 1.00 59.94 101 PRO A N 1
ATOM 784 C CA . PRO A 1 101 ? -1.525 12.380 28.135 1.00 59.94 101 PRO A CA 1
ATOM 785 C C . PRO A 1 101 ? -1.271 10.876 28.012 1.00 59.94 101 PRO A C 1
ATOM 787 O O . PRO A 1 101 ? -1.920 10.201 27.213 1.00 59.94 101 PRO A O 1
ATOM 790 N N . LEU A 1 102 ? -0.285 10.385 28.768 1.00 51.19 102 LEU A N 1
ATOM 791 C CA . LEU A 1 102 ? 0.159 8.995 28.837 1.00 51.19 102 LEU A CA 1
ATOM 792 C C . LEU A 1 102 ? -1.034 8.032 28.965 1.00 51.19 102 LEU A C 1
ATOM 794 O O . LEU A 1 102 ? -1.432 7.651 30.062 1.00 51.19 102 LEU A O 1
ATOM 798 N N . LYS A 1 103 ? -1.556 7.553 27.836 1.00 49.94 103 LYS A N 1
ATOM 799 C CA . LYS A 1 103 ? -2.102 6.200 27.744 1.00 49.94 103 LYS A CA 1
ATOM 800 C C . LYS A 1 103 ? -0.951 5.289 27.313 1.00 49.94 103 LYS A C 1
ATOM 802 O O . LYS A 1 103 ? -0.745 5.037 26.134 1.00 49.94 103 LYS A O 1
ATOM 807 N N . GLN A 1 104 ? -0.228 4.845 28.343 1.00 46.00 104 GLN A N 1
ATOM 808 C CA . GLN A 1 104 ? 0.752 3.752 28.419 1.00 46.00 104 GLN A CA 1
ATOM 809 C C . GLN A 1 104 ? 2.200 3.958 27.894 1.00 46.00 104 GLN A C 1
ATOM 811 O O . GLN A 1 104 ? 2.422 4.570 26.848 1.00 46.00 104 GLN A O 1
ATOM 816 N N . PRO A 1 105 ? 3.205 3.423 28.629 1.00 39.00 105 PRO A N 1
ATOM 817 C CA . PRO A 1 105 ? 4.633 3.517 28.307 1.00 39.00 105 PRO A CA 1
ATOM 818 C C . PRO A 1 105 ? 5.079 2.532 27.200 1.00 39.00 105 PRO A C 1
ATOM 820 O O . PRO A 1 105 ? 4.414 1.523 26.958 1.00 39.00 105 PRO A O 1
ATOM 823 N N . PRO A 1 106 ? 6.220 2.785 26.521 1.00 38.69 106 PRO A N 1
ATOM 824 C CA . PRO A 1 106 ? 6.710 1.949 25.430 1.00 38.69 106 PRO A CA 1
ATOM 825 C C . PRO A 1 106 ? 7.508 0.765 25.992 1.00 38.69 106 PRO A C 1
ATOM 827 O O . PRO A 1 106 ? 8.553 0.956 26.608 1.00 38.69 106 PRO A O 1
ATOM 830 N N . GLY A 1 107 ? 7.020 -0.459 25.784 1.00 43.09 107 GLY A N 1
ATOM 831 C CA . GLY A 1 107 ? 7.724 -1.674 26.217 1.00 43.09 107 GLY A CA 1
ATOM 832 C C . GLY A 1 107 ? 6.841 -2.819 26.705 1.00 43.09 107 GLY A C 1
ATOM 833 O O . GLY A 1 107 ? 7.366 -3.883 27.012 1.00 43.09 107 GLY A O 1
ATOM 834 N N . GLN A 1 108 ? 5.517 -2.654 26.747 1.00 41.25 108 GLN A N 1
ATOM 835 C CA . GLN A 1 108 ? 4.616 -3.793 26.892 1.00 41.25 108 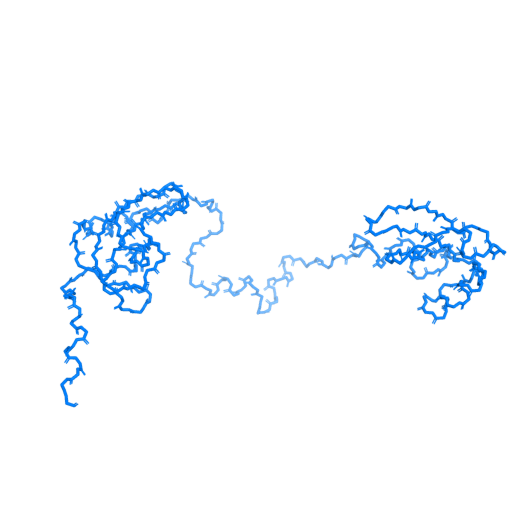GLN A CA 1
ATOM 836 C C . GLN A 1 108 ? 4.151 -4.237 25.507 1.00 41.25 108 GLN A C 1
ATOM 838 O O . GLN A 1 108 ? 3.386 -3.545 24.835 1.00 41.25 108 GLN A O 1
ATOM 843 N N . GLU A 1 109 ? 4.625 -5.415 25.090 1.00 35.78 109 GLU A N 1
ATOM 844 C CA . GLU A 1 109 ? 3.867 -6.290 24.197 1.00 35.78 109 GLU A CA 1
ATOM 845 C C . GLU A 1 109 ? 2.387 -6.211 24.576 1.00 35.78 109 GLU A C 1
ATOM 847 O O . GLU A 1 109 ? 2.065 -6.158 25.764 1.00 35.78 109 GLU A O 1
ATOM 852 N N . SER A 1 110 ? 1.504 -6.208 23.580 1.00 38.44 110 SER A N 1
ATOM 853 C CA . SER A 1 110 ? 0.048 -6.206 23.720 1.00 38.44 110 SER A CA 1
ATOM 854 C C . SER A 1 110 ? -0.437 -7.411 24.541 1.00 38.44 110 SER A C 1
ATOM 856 O O . SER A 1 110 ? -0.941 -8.395 24.010 1.00 38.44 110 SER A O 1
ATOM 858 N N . LYS A 1 111 ? -0.260 -7.349 25.858 1.00 36.56 111 LYS A N 1
ATOM 859 C CA . LYS A 1 111 ? -0.753 -8.290 26.848 1.00 36.56 111 LYS A CA 1
ATOM 860 C C . LYS A 1 111 ? -1.699 -7.509 27.746 1.00 36.56 111 LYS A C 1
ATOM 862 O O . LYS A 1 111 ? -1.275 -6.764 28.618 1.00 36.56 111 LYS A O 1
ATOM 867 N N . ILE A 1 112 ? -2.988 -7.704 27.474 1.00 44.81 112 ILE A N 1
ATOM 868 C CA . ILE A 1 112 ? -4.017 -7.880 28.501 1.00 44.81 112 ILE A CA 1
ATOM 869 C C . ILE A 1 112 ? -4.063 -6.723 29.519 1.00 44.81 112 ILE A C 1
ATOM 871 O O . ILE A 1 112 ? -3.550 -6.827 30.626 1.00 44.81 112 ILE A O 1
ATOM 875 N N . SER A 1 113 ? -4.708 -5.612 29.159 1.00 36.44 113 SER A N 1
ATOM 876 C CA . SER A 1 113 ? -5.268 -4.683 30.163 1.00 36.44 113 SER A CA 1
ATOM 877 C C . SER A 1 113 ? -6.597 -4.025 29.764 1.00 36.44 113 SER A C 1
ATOM 879 O O . SER A 1 113 ? -7.130 -3.249 30.545 1.00 36.44 113 SER A O 1
ATOM 881 N N . ASP A 1 114 ? -7.202 -4.424 28.637 1.00 46.09 114 ASP A N 1
ATOM 882 C CA . ASP A 1 114 ? -8.619 -4.136 28.350 1.00 46.09 114 ASP A CA 1
ATOM 883 C C . ASP A 1 114 ? -9.562 -5.255 28.838 1.00 46.09 114 ASP A C 1
ATOM 885 O O . ASP A 1 114 ? -10.774 -5.167 28.647 1.00 46.09 114 ASP A O 1
ATOM 889 N N . ASN A 1 115 ? -9.043 -6.324 29.460 1.00 48.03 115 ASN A N 1
ATOM 890 C CA . ASN A 1 115 ? -9.891 -7.420 29.944 1.00 48.03 115 ASN A CA 1
ATOM 891 C C . ASN A 1 115 ? -10.798 -6.968 31.091 1.00 48.03 115 ASN A C 1
ATOM 893 O O . ASN A 1 115 ? -12.001 -7.151 30.991 1.00 48.03 115 ASN A O 1
ATOM 897 N N . ASN A 1 116 ? -10.269 -6.269 32.098 1.00 49.69 116 ASN A N 1
ATOM 898 C CA . ASN A 1 116 ? -11.062 -5.980 33.295 1.00 49.69 116 ASN A CA 1
ATOM 899 C C . ASN A 1 116 ? -12.281 -5.085 32.992 1.00 49.69 116 ASN A C 1
ATOM 901 O O . ASN A 1 116 ? -13.394 -5.426 33.364 1.00 49.69 116 ASN A O 1
ATOM 905 N N . ASN A 1 117 ? -12.112 -3.993 32.234 1.00 57.12 117 ASN A N 1
ATOM 906 C CA . ASN A 1 117 ? -13.231 -3.081 31.959 1.00 57.12 117 ASN A CA 1
ATOM 907 C C . ASN A 1 117 ? -14.251 -3.679 30.971 1.00 57.12 117 ASN A C 1
ATOM 909 O O . ASN A 1 117 ? -15.452 -3.466 31.109 1.00 57.12 117 ASN A O 1
ATOM 913 N N . SER A 1 118 ? -13.796 -4.456 29.980 1.00 60.06 118 SER A N 1
ATOM 914 C CA . SER A 1 118 ? -14.715 -5.094 29.028 1.00 60.06 118 SER A CA 1
ATOM 915 C C . SER A 1 118 ? -15.465 -6.288 29.631 1.00 60.06 118 SER A C 1
ATOM 917 O O . SER A 1 118 ? -16.614 -6.513 29.256 1.00 60.06 118 SER A O 1
ATOM 919 N N . GLU A 1 119 ? -14.875 -6.996 30.601 1.00 63.56 119 GLU A N 1
ATOM 920 C CA . GLU A 1 119 ? -15.548 -8.026 31.404 1.00 63.56 119 GLU A CA 1
ATOM 921 C C . GLU A 1 119 ? -16.619 -7.424 32.318 1.00 63.56 119 GLU A C 1
ATOM 923 O O . GLU A 1 119 ? -17.749 -7.912 32.310 1.00 63.56 119 GLU A O 1
ATOM 928 N N . ASP A 1 120 ? -16.313 -6.335 33.032 1.00 64.25 120 ASP A N 1
ATOM 929 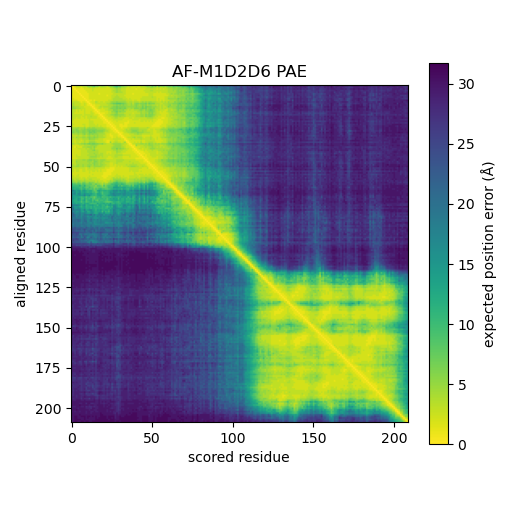C CA . ASP A 1 120 ? -17.282 -5.627 33.881 1.00 64.25 120 ASP A CA 1
ATOM 930 C C . ASP A 1 120 ? -18.449 -5.042 33.061 1.00 64.25 120 ASP A C 1
ATOM 932 O O . ASP A 1 120 ? -19.616 -5.148 33.447 1.00 64.25 120 ASP A O 1
ATOM 936 N N . LEU A 1 121 ? -18.164 -4.476 31.882 1.00 67.62 121 LEU A N 1
ATOM 937 C CA . LEU A 1 121 ? -19.198 -3.992 30.960 1.00 67.62 121 LEU A CA 1
ATOM 938 C C . LEU A 1 121 ? -20.054 -5.143 30.422 1.00 67.62 121 LEU A C 1
ATOM 940 O O . LEU A 1 121 ? -21.276 -5.029 30.391 1.00 67.62 121 LEU A O 1
ATOM 944 N N . CYS A 1 122 ? -19.447 -6.270 30.044 1.00 66.69 122 CYS A N 1
ATOM 945 C CA . CYS A 1 122 ? -20.192 -7.455 29.625 1.00 66.69 122 CYS A CA 1
ATOM 946 C C . CYS A 1 122 ? -20.994 -8.098 30.761 1.00 66.69 122 CYS A C 1
ATOM 948 O O . CYS A 1 122 ? -22.045 -8.665 30.484 1.00 66.69 122 CYS A O 1
ATOM 950 N N . ALA A 1 123 ? -20.563 -7.989 32.019 1.00 72.19 123 ALA A N 1
ATOM 951 C CA . ALA A 1 123 ? -21.321 -8.489 33.166 1.00 72.19 123 ALA A CA 1
ATOM 952 C C . ALA A 1 123 ? -22.653 -7.742 33.354 1.00 72.19 123 ALA A C 1
ATOM 954 O O . ALA A 1 123 ? -23.643 -8.331 33.796 1.00 72.19 123 ALA A O 1
ATOM 955 N N . ASN A 1 124 ? -22.692 -6.465 32.965 1.00 79.06 124 ASN A N 1
ATOM 956 C CA . ASN A 1 124 ? -23.902 -5.649 32.987 1.00 79.06 124 ASN A CA 1
ATOM 957 C C . ASN A 1 124 ? -24.789 -5.837 31.747 1.00 79.06 124 ASN A C 1
ATOM 959 O O . ASN A 1 124 ? -25.917 -5.352 31.755 1.00 79.06 124 ASN A O 1
ATOM 963 N N . ILE A 1 125 ? -24.309 -6.538 30.710 1.00 86.00 125 ILE A N 1
ATOM 964 C CA . ILE A 1 125 ? -25.029 -6.750 29.451 1.00 86.00 125 ILE A CA 1
ATOM 965 C C . ILE A 1 125 ? -25.556 -8.178 29.362 1.00 86.00 125 ILE A C 1
ATOM 967 O O . ILE A 1 125 ? -24.786 -9.133 29.260 1.00 86.00 125 ILE A O 1
ATOM 971 N N . LYS A 1 126 ? -26.883 -8.339 29.336 1.00 87.94 126 LYS A N 1
ATOM 972 C CA . LYS A 1 126 ? -27.531 -9.645 29.198 1.00 87.94 126 LYS A CA 1
ATOM 973 C C . LYS A 1 126 ? -28.140 -9.816 27.815 1.00 87.94 126 LYS A C 1
ATOM 975 O O . LYS A 1 126 ? -28.583 -8.880 27.154 1.00 87.94 126 LYS A O 1
ATOM 980 N N . ILE A 1 127 ? -28.165 -11.066 27.366 1.00 90.56 127 ILE A N 1
ATOM 981 C CA . ILE A 1 127 ? -28.859 -11.447 26.137 1.00 90.56 127 ILE A CA 1
ATOM 982 C C . ILE A 1 127 ? -30.357 -11.194 26.345 1.00 90.56 127 ILE A C 1
ATOM 984 O O . ILE A 1 127 ? -30.939 -11.703 27.301 1.00 90.56 127 ILE A O 1
ATOM 988 N N . GLY A 1 128 ? -30.968 -10.434 25.439 1.00 89.62 128 GLY A N 1
ATOM 989 C CA . GLY A 1 128 ? -32.362 -9.996 25.516 1.00 89.62 128 GLY A CA 1
ATOM 990 C C . GLY A 1 128 ? -32.548 -8.549 25.970 1.00 89.62 128 GLY A C 1
ATOM 991 O O . GLY A 1 128 ? -33.648 -8.028 25.812 1.00 89.62 128 GLY A O 1
ATOM 992 N N . ASP A 1 129 ? -31.502 -7.886 26.472 1.00 89.88 129 ASP A N 1
ATOM 993 C CA . ASP A 1 129 ? -31.605 -6.485 26.879 1.00 89.88 129 ASP A CA 1
ATOM 994 C C . ASP A 1 129 ? -31.820 -5.567 25.670 1.00 89.88 129 ASP A C 1
ATOM 996 O O . ASP A 1 129 ? -31.246 -5.769 24.590 1.00 89.88 129 ASP A O 1
ATOM 1000 N N . ARG A 1 130 ? -32.637 -4.529 25.874 1.00 92.75 130 ARG A N 1
ATOM 1001 C CA . ARG A 1 130 ? -32.788 -3.421 24.931 1.00 92.75 130 ARG A CA 1
ATOM 1002 C C . ARG A 1 130 ? -31.579 -2.508 25.029 1.00 92.75 130 ARG A C 1
ATOM 1004 O O . ARG A 1 130 ? -31.127 -2.147 26.119 1.00 92.75 130 ARG A O 1
ATOM 1011 N N . CYS A 1 131 ? -31.043 -2.147 23.874 1.00 91.06 131 CYS A N 1
ATOM 1012 C CA . CYS A 1 131 ? -29.834 -1.354 23.804 1.00 91.06 131 CYS A CA 1
ATOM 1013 C C . CYS A 1 131 ? -29.848 -0.367 22.646 1.00 91.06 131 CYS A C 1
ATOM 1015 O O . CYS A 1 131 ? -30.485 -0.585 21.615 1.00 91.06 131 CYS A O 1
ATOM 1017 N N . GLU A 1 132 ? -29.058 0.682 22.809 1.00 91.12 132 GLU A N 1
ATOM 1018 C CA . GLU A 1 132 ? -28.744 1.661 21.784 1.00 91.12 132 GLU A CA 1
ATOM 1019 C C . GLU A 1 132 ? -27.245 1.613 21.466 1.00 91.12 132 GLU A C 1
ATOM 1021 O O . GLU A 1 132 ? -26.406 1.498 22.366 1.00 91.12 132 GLU A O 1
ATOM 1026 N N . VAL A 1 133 ? -26.902 1.664 20.175 1.00 90.62 133 VAL A N 1
ATOM 1027 C CA . VAL A 1 133 ? -25.526 1.513 19.685 1.00 90.62 133 VAL A CA 1
ATOM 1028 C C . VAL A 1 133 ? -25.012 2.795 19.035 1.00 90.62 133 VAL A C 1
ATOM 1030 O O . VAL A 1 133 ? -25.601 3.311 18.082 1.00 90.62 133 VAL A O 1
ATOM 1033 N N . GLU A 1 134 ? -23.837 3.252 19.474 1.00 85.69 134 GLU A N 1
ATOM 1034 C CA . GLU A 1 134 ? -23.135 4.400 18.890 1.00 85.69 134 GLU A CA 1
ATOM 1035 C C . GLU A 1 134 ? -22.142 3.987 17.777 1.00 85.69 134 GLU A C 1
ATOM 1037 O O . GLU A 1 134 ? -21.462 2.957 17.875 1.00 85.69 134 GLU A O 1
ATOM 1042 N N . PRO A 1 135 ? -21.965 4.795 16.713 1.00 80.38 135 PRO A N 1
ATOM 1043 C CA . PRO A 1 135 ? -22.702 6.017 16.383 1.00 80.38 135 PRO A CA 1
ATOM 1044 C C . PRO A 1 135 ? -24.078 5.729 15.755 1.00 80.38 135 PRO A C 1
ATOM 1046 O O . PRO A 1 135 ? -24.271 4.684 15.117 1.00 80.38 135 PRO A O 1
ATOM 1049 N N . GLY A 1 136 ? -24.981 6.706 15.888 1.00 75.69 136 GLY A N 1
ATOM 1050 C CA . GLY A 1 136 ? -26.248 6.773 15.156 1.00 75.69 136 GLY A CA 1
ATOM 1051 C C . GLY A 1 136 ? -27.503 6.367 15.928 1.00 75.69 136 GLY A C 1
ATOM 1052 O O . GLY A 1 136 ? -28.483 6.061 15.265 1.00 75.69 136 GLY A O 1
ATOM 1053 N N . GLU A 1 137 ? -27.470 6.319 17.268 1.00 82.94 137 GLU A N 1
ATOM 1054 C CA . GLU A 1 137 ? -28.648 6.058 18.129 1.00 82.94 137 GLU A CA 1
ATOM 1055 C C . GLU A 1 137 ? -29.506 4.870 17.647 1.00 82.94 137 GLU A C 1
ATOM 1057 O O . GLU A 1 137 ? -30.738 4.889 17.677 1.00 82.94 137 GLU A O 1
ATOM 1062 N N . ARG A 1 138 ? -28.837 3.819 17.147 1.00 88.62 138 ARG A N 1
ATOM 1063 C CA . ARG A 1 138 ? -29.505 2.654 16.557 1.00 88.62 138 ARG A CA 1
ATOM 1064 C C . ARG A 1 138 ? -29.953 1.725 17.664 1.00 88.62 138 ARG A C 1
ATOM 1066 O O . ARG A 1 138 ? -29.114 1.207 18.407 1.00 88.62 138 ARG A O 1
ATOM 1073 N N . ARG A 1 139 ? -31.260 1.508 17.747 1.00 91.56 139 ARG A N 1
ATOM 1074 C CA . ARG A 1 139 ? -31.882 0.669 18.768 1.00 91.56 139 ARG A CA 1
ATOM 1075 C C . ARG A 1 139 ? -31.988 -0.774 18.310 1.00 91.56 139 ARG A C 1
ATOM 1077 O O . ARG A 1 139 ? -32.117 -1.076 17.122 1.00 91.56 139 ARG A O 1
ATOM 1084 N N . GLY A 1 140 ? -31.868 -1.667 19.275 1.00 92.25 140 GLY A N 1
ATOM 1085 C CA . GLY A 1 140 ? -31.942 -3.089 19.029 1.00 92.25 140 GLY A CA 1
ATOM 1086 C C . GLY A 1 140 ? -31.940 -3.899 20.309 1.00 92.25 140 GLY A C 1
ATOM 1087 O O . GLY A 1 140 ? -32.006 -3.380 21.424 1.00 92.25 140 GLY A O 1
ATOM 1088 N N . THR A 1 141 ? -31.827 -5.204 20.119 1.00 93.69 141 THR A N 1
ATOM 1089 C CA . THR A 1 141 ? -31.821 -6.198 21.183 1.00 93.69 141 THR A CA 1
ATOM 1090 C C . THR A 1 141 ? -30.500 -6.950 21.183 1.00 93.69 141 THR A C 1
ATOM 1092 O O . THR A 1 141 ? -30.034 -7.424 20.140 1.00 93.69 141 THR A O 1
ATOM 1095 N N . VAL A 1 142 ? -29.896 -7.110 22.356 1.00 93.94 142 VAL A N 1
ATOM 1096 C CA . VAL A 1 142 ? -28.662 -7.883 22.509 1.00 93.94 142 VAL A CA 1
ATOM 1097 C C . VAL A 1 142 ? -28.942 -9.369 22.269 1.00 93.94 142 VAL A C 1
ATOM 1099 O O . VAL A 1 142 ? -29.795 -9.972 22.917 1.00 93.94 142 VAL A O 1
ATOM 1102 N N . LYS A 1 143 ? -28.198 -9.990 21.350 1.00 93.44 143 LYS A N 1
ATOM 1103 C CA . LYS A 1 143 ? -28.308 -11.418 21.004 1.00 93.44 143 LYS A CA 1
ATOM 1104 C C . LYS A 1 143 ? -27.058 -12.235 21.318 1.00 93.44 143 LYS A C 1
ATOM 1106 O O . LYS A 1 143 ? -27.145 -13.455 21.404 1.00 93.44 143 LYS A O 1
ATOM 1111 N N . PHE A 1 144 ? -25.909 -11.591 21.497 1.00 91.50 144 PHE A N 1
ATOM 1112 C CA . PHE A 1 144 ? -24.652 -12.267 21.812 1.00 91.50 144 PHE A CA 1
ATOM 1113 C C . PHE A 1 144 ? -23.803 -11.396 22.736 1.00 91.50 144 PHE A C 1
ATOM 1115 O O . PHE A 1 144 ? -23.693 -10.196 22.509 1.00 91.50 144 PHE A O 1
ATOM 1122 N N . VAL A 1 145 ? -23.174 -11.998 23.743 1.00 90.62 145 VAL A N 1
ATOM 1123 C CA . VAL A 1 145 ? -22.191 -11.340 24.613 1.00 90.62 145 VAL A CA 1
ATOM 1124 C C . VAL A 1 145 ? -21.069 -12.336 24.859 1.00 90.62 145 VAL A C 1
ATOM 1126 O O . VAL A 1 145 ? -21.316 -13.430 25.364 1.00 90.62 145 VAL A O 1
ATOM 1129 N N . GLY A 1 146 ? -19.842 -11.990 24.481 1.00 87.50 146 GLY A N 1
ATOM 1130 C CA . GLY A 1 146 ? -18.698 -12.858 24.733 1.00 87.50 146 GLY A CA 1
ATOM 1131 C C . GLY A 1 146 ? -17.502 -12.595 23.833 1.00 87.50 146 GLY A C 1
ATOM 1132 O O . GLY A 1 146 ? -17.466 -11.652 23.043 1.00 87.50 146 GLY A O 1
ATOM 1133 N N . GLN A 1 147 ? -16.498 -13.456 23.959 1.00 86.06 147 GLN A N 1
ATOM 1134 C CA . GLN A 1 147 ? -15.317 -13.416 23.107 1.00 86.06 147 GLN A CA 1
ATOM 1135 C C . GLN A 1 147 ? -15.614 -14.056 21.750 1.00 86.06 147 GLN A C 1
ATOM 1137 O O . GLN A 1 147 ? -16.276 -15.090 21.648 1.00 86.06 147 GLN A O 1
ATOM 1142 N N . ALA A 1 148 ? -15.104 -13.438 20.690 1.00 81.62 148 ALA A N 1
ATOM 1143 C CA . ALA A 1 148 ? -15.342 -13.869 19.326 1.00 81.62 148 ALA A CA 1
ATOM 1144 C C . ALA A 1 148 ? -14.016 -14.237 18.651 1.00 81.62 148 ALA A C 1
ATOM 1146 O O . ALA A 1 148 ? -13.291 -13.365 18.192 1.00 81.62 148 ALA A O 1
ATOM 1147 N N . GLU A 1 149 ? -13.723 -15.539 18.565 1.00 76.94 149 GLU A N 1
ATOM 1148 C CA . GLU A 1 149 ? -12.444 -16.060 18.041 1.00 76.94 149 GLU A CA 1
ATOM 1149 C C . GLU A 1 149 ? -12.122 -15.621 16.603 1.00 76.94 149 GLU A C 1
ATOM 1151 O O . GLU A 1 149 ? -10.955 -15.480 16.253 1.00 76.94 149 GLU A O 1
ATOM 1156 N N . THR A 1 150 ? -13.133 -15.401 15.751 1.00 80.75 150 THR A N 1
ATOM 1157 C CA . THR A 1 150 ? -12.914 -14.952 14.361 1.00 80.75 150 THR A CA 1
ATOM 1158 C C . THR A 1 150 ? -12.701 -13.437 14.243 1.00 80.75 150 THR A C 1
ATOM 1160 O O . THR A 1 150 ? -12.331 -12.929 13.173 1.00 80.75 150 THR A O 1
ATOM 1163 N N . LEU A 1 151 ? -12.931 -12.696 15.330 1.00 78.94 151 LEU A N 1
ATOM 1164 C CA . LEU A 1 151 ? -12.717 -11.258 15.436 1.00 78.94 151 LEU A CA 1
ATOM 1165 C C . LEU A 1 151 ? -11.441 -10.954 16.236 1.00 78.94 151 LEU A C 1
ATOM 1167 O O . LEU A 1 151 ? -10.738 -11.842 16.709 1.00 78.94 151 LEU A O 1
ATOM 1171 N N . ALA A 1 152 ? -11.106 -9.666 16.335 1.00 79.31 152 ALA A N 1
ATOM 1172 C CA . ALA A 1 152 ? -9.980 -9.219 17.148 1.00 79.31 152 ALA A CA 1
ATOM 1173 C C . ALA A 1 152 ? -10.183 -9.607 18.631 1.00 79.31 152 ALA A C 1
ATOM 1175 O O . ALA A 1 152 ? -11.332 -9.669 19.084 1.00 79.31 152 ALA A O 1
ATOM 1176 N N . PRO A 1 153 ? -9.097 -9.824 19.398 1.00 79.06 153 PRO A N 1
ATOM 1177 C CA . PRO A 1 153 ? -9.179 -10.234 20.799 1.00 79.06 153 PRO A CA 1
ATOM 1178 C C . PRO A 1 153 ? -10.004 -9.261 21.657 1.00 79.06 153 PRO A C 1
ATOM 1180 O O . PRO A 1 153 ? -10.080 -8.060 21.378 1.00 79.06 153 PRO A O 1
ATOM 1183 N N . GLY A 1 154 ? -10.631 -9.796 22.705 1.00 82.25 154 GLY A N 1
ATOM 1184 C CA . GLY A 1 154 ? -11.490 -9.076 23.651 1.00 82.25 154 GLY A CA 1
ATOM 1185 C C . GLY A 1 154 ? -12.974 -9.427 23.515 1.00 82.25 154 GLY A C 1
ATOM 1186 O O . GLY A 1 154 ? -13.358 -10.279 22.711 1.00 82.25 154 GLY A O 1
ATOM 1187 N N . PHE A 1 155 ? -13.806 -8.756 24.309 1.00 86.25 155 PHE A N 1
ATOM 1188 C CA . PHE A 1 155 ? -15.248 -8.984 24.330 1.00 86.25 155 PHE A CA 1
ATOM 1189 C C . PHE A 1 155 ? -15.984 -8.241 23.217 1.00 86.25 155 PHE A C 1
ATOM 1191 O O . PHE A 1 155 ? -15.563 -7.176 22.743 1.00 86.25 155 PHE A O 1
ATOM 1198 N N . TRP A 1 156 ? -17.094 -8.842 22.808 1.00 90.62 156 TRP A N 1
ATOM 1199 C CA . TRP A 1 156 ? -17.960 -8.394 21.737 1.00 90.62 156 TRP A CA 1
ATOM 1200 C C . TRP A 1 156 ? -19.419 -8.576 22.131 1.00 90.62 156 TRP A C 1
ATOM 1202 O O . TRP A 1 156 ? -19.788 -9.551 22.787 1.00 90.62 156 TRP A O 1
ATOM 1212 N N . VAL A 1 157 ? -20.247 -7.643 21.674 1.00 91.94 157 VAL A N 1
ATOM 1213 C CA . VAL A 1 157 ? -21.695 -7.673 21.840 1.00 91.94 157 VAL A CA 1
ATOM 1214 C C . VAL A 1 157 ? -22.320 -7.727 20.454 1.00 91.94 157 VAL A C 1
ATOM 1216 O O . VAL A 1 157 ? -22.073 -6.863 19.610 1.00 91.94 157 VAL A O 1
ATOM 1219 N N . GLY A 1 158 ? -23.085 -8.780 20.198 1.00 93.06 158 GLY A N 1
ATOM 1220 C CA . GLY A 1 158 ? -23.917 -8.906 19.013 1.00 93.06 158 GLY A CA 1
ATOM 1221 C C . GLY A 1 158 ? -25.292 -8.323 19.289 1.00 93.06 158 GLY A C 1
ATOM 1222 O O . GLY A 1 158 ? -25.967 -8.757 20.222 1.00 93.06 158 GLY A O 1
ATOM 1223 N N . VAL A 1 159 ? -25.697 -7.359 18.473 1.00 93.88 159 VAL A N 1
ATOM 1224 C CA . VAL A 1 159 ? -26.989 -6.678 18.555 1.00 93.88 159 VAL A CA 1
ATOM 1225 C C . VAL A 1 159 ? -27.777 -6.979 17.286 1.00 93.88 159 VAL A C 1
ATOM 1227 O O . VAL A 1 159 ? -27.232 -6.919 16.180 1.00 93.88 159 VAL A O 1
ATOM 1230 N N . GLN A 1 160 ? -29.052 -7.311 17.456 1.00 94.31 160 GLN A N 1
ATOM 1231 C CA . GLN A 1 160 ? -30.047 -7.311 16.392 1.00 94.31 160 GLN A CA 1
ATOM 1232 C C . GLN A 1 160 ? -30.771 -5.968 16.431 1.00 94.31 160 GLN A C 1
ATOM 1234 O O . GLN A 1 160 ? -31.472 -5.686 17.397 1.00 94.31 160 GLN A O 1
ATOM 1239 N N . PHE A 1 161 ? -30.593 -5.151 15.402 1.00 93.44 161 PHE A N 1
ATOM 1240 C CA . PHE A 1 161 ? -31.312 -3.894 15.242 1.00 93.44 161 PHE A CA 1
ATOM 1241 C C . PHE A 1 161 ? -32.766 -4.126 14.842 1.00 93.44 161 PHE A C 1
ATOM 1243 O O . PHE A 1 161 ? -33.088 -5.117 14.179 1.00 93.44 161 PHE A O 1
ATOM 1250 N N . ASP A 1 162 ? -33.620 -3.183 15.223 1.00 90.38 162 ASP A N 1
ATOM 1251 C CA . ASP A 1 162 ? -35.037 -3.199 14.850 1.00 90.38 162 ASP A CA 1
ATOM 1252 C C . ASP A 1 162 ? -35.201 -2.842 13.365 1.00 90.38 162 ASP A C 1
ATOM 1254 O O . ASP A 1 162 ? -35.990 -3.447 12.645 1.00 90.38 162 ASP A O 1
ATOM 1258 N N . GLU A 1 163 ? -34.357 -1.932 12.879 1.00 87.75 163 GLU A N 1
ATOM 1259 C CA . GLU A 1 163 ? -34.282 -1.494 11.485 1.00 87.75 163 GLU A CA 1
ATOM 1260 C C . GLU A 1 163 ? -33.134 -2.196 10.726 1.00 87.75 163 GLU A C 1
ATOM 1262 O O . GLU A 1 163 ? -32.159 -2.640 11.347 1.00 87.75 163 GLU A O 1
ATOM 1267 N N . PRO A 1 164 ? -33.173 -2.260 9.378 1.00 89.06 164 PRO A N 1
ATOM 1268 C CA . PRO A 1 164 ? -32.127 -2.871 8.546 1.00 89.06 164 PRO A CA 1
ATOM 1269 C C . PRO A 1 164 ? -30.854 -1.998 8.431 1.00 89.06 164 PRO A C 1
ATOM 1271 O O . PRO A 1 164 ? -30.356 -1.708 7.344 1.00 89.06 164 PRO A O 1
ATOM 1274 N N . VAL A 1 165 ? -30.318 -1.559 9.574 1.00 88.81 165 VAL A N 1
ATOM 1275 C CA . VAL A 1 165 ? -29.136 -0.683 9.734 1.00 88.81 165 VAL A CA 1
ATOM 1276 C C . VAL A 1 165 ? -27.888 -1.432 10.232 1.00 88.81 165 VAL A C 1
ATOM 1278 O O . VAL A 1 165 ? -26.874 -0.838 10.629 1.00 88.81 165 VAL A O 1
ATOM 1281 N N . GLY A 1 166 ? -27.976 -2.756 10.261 1.00 89.00 166 GLY A N 1
ATOM 1282 C CA . GLY A 1 166 ? -26.909 -3.693 10.572 1.00 89.00 166 GLY A CA 1
ATOM 1283 C C . GLY A 1 166 ? -25.989 -3.976 9.387 1.00 89.00 166 GLY A C 1
ATOM 1284 O O . GLY A 1 166 ? -26.050 -3.359 8.327 1.00 89.00 166 GLY A O 1
ATOM 1285 N N . LYS A 1 167 ? -25.065 -4.912 9.598 1.00 88.25 167 LYS A N 1
ATOM 1286 C CA . LYS A 1 167 ? -24.024 -5.294 8.632 1.00 88.25 167 LYS A CA 1
ATOM 1287 C C . LYS A 1 167 ? -24.170 -6.723 8.121 1.00 88.25 167 LYS A C 1
ATOM 1289 O O . LYS A 1 167 ? -23.669 -7.029 7.046 1.00 88.25 167 LYS A O 1
ATOM 1294 N N . HIS A 1 168 ? -24.783 -7.602 8.906 1.00 91.69 168 HIS A N 1
ATOM 1295 C CA . HIS A 1 168 ? -24.858 -9.035 8.636 1.00 91.69 168 HIS A CA 1
ATOM 1296 C C . HIS A 1 168 ? -26.161 -9.635 9.176 1.00 91.69 168 HIS A C 1
ATOM 1298 O O . HIS A 1 168 ? -26.911 -8.973 9.879 1.00 91.69 168 HIS A O 1
ATOM 1304 N N . ASP A 1 169 ? -26.414 -10.901 8.871 1.00 92.44 169 ASP A N 1
ATOM 1305 C CA . ASP A 1 169 ? -27.527 -11.737 9.358 1.00 92.44 169 ASP A CA 1
ATOM 1306 C C . ASP A 1 169 ? -27.203 -12.465 10.684 1.00 92.44 169 ASP A C 1
ATOM 1308 O O . ASP A 1 169 ? -27.954 -13.308 11.163 1.00 92.44 169 ASP A O 1
ATOM 1312 N N . GLY A 1 170 ? -26.060 -12.137 11.293 1.00 87.44 170 GLY A N 1
ATOM 1313 C CA . GLY A 1 170 ? -25.575 -12.742 12.545 1.00 87.44 170 GLY A CA 1
ATOM 1314 C C . GLY A 1 170 ? -24.393 -13.695 12.333 1.00 87.44 170 GLY A C 1
ATOM 1315 O O . GLY A 1 170 ? -23.801 -14.201 13.292 1.00 87.44 170 GLY A O 1
ATOM 1316 N N . MET A 1 171 ? -23.986 -13.878 11.073 1.00 90.88 171 MET A N 1
ATOM 1317 C CA . MET A 1 171 ? -22.766 -14.571 10.682 1.00 90.88 171 MET A CA 1
ATOM 1318 C C . MET A 1 171 ? -21.635 -13.587 10.363 1.00 90.88 171 MET A C 1
ATOM 1320 O O . MET A 1 171 ? -21.785 -12.676 9.553 1.00 90.88 171 MET A O 1
ATOM 1324 N N . VAL A 1 172 ? -20.465 -13.794 10.975 1.00 87.31 172 VAL A N 1
ATOM 1325 C CA . VAL A 1 172 ? -19.266 -12.980 10.727 1.00 87.31 172 VAL A CA 1
ATOM 1326 C C . VAL A 1 172 ? -18.090 -13.889 10.397 1.00 87.31 172 VAL A C 1
ATOM 1328 O O . VAL A 1 172 ? -17.718 -14.762 11.182 1.00 87.31 172 VAL A O 1
ATOM 1331 N N . LYS A 1 173 ? -17.501 -13.683 9.209 1.00 84.25 173 LYS A N 1
ATOM 1332 C CA . LYS A 1 173 ? -16.330 -14.425 8.703 1.00 84.25 173 LYS A CA 1
ATOM 1333 C C . LYS A 1 173 ? -16.462 -15.955 8.809 1.00 84.25 173 LYS A C 1
ATOM 1335 O O . LYS A 1 173 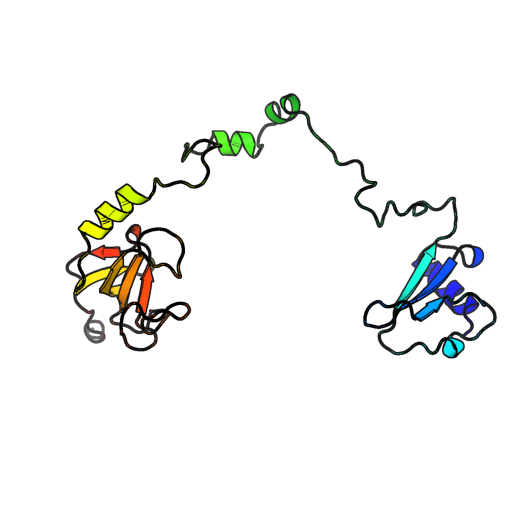? -15.528 -16.632 9.224 1.00 84.25 173 LYS A O 1
ATOM 1340 N N . GLY A 1 174 ? -17.623 -16.513 8.466 1.00 85.19 174 GLY A N 1
ATOM 1341 C CA . GLY A 1 174 ? -17.811 -17.970 8.467 1.00 85.19 174 GLY A CA 1
ATOM 1342 C C . GLY A 1 174 ? -18.333 -18.574 9.776 1.00 85.19 174 GLY A C 1
ATOM 1343 O O . GLY A 1 174 ? -18.687 -19.749 9.777 1.00 85.19 174 GLY A O 1
ATOM 1344 N N . LYS A 1 175 ? -18.434 -17.806 10.872 1.00 87.81 175 LYS A N 1
ATOM 1345 C CA . LYS A 1 175 ? -18.987 -18.275 12.157 1.00 87.81 175 LYS A CA 1
ATOM 1346 C C . LYS A 1 175 ? -20.305 -17.563 12.460 1.00 87.81 175 LYS A C 1
ATOM 1348 O O . LYS A 1 175 ? -20.372 -16.335 12.390 1.00 87.81 175 LYS A O 1
ATOM 1353 N N . ARG A 1 176 ? -21.354 -18.327 12.778 1.00 90.88 176 ARG A N 1
ATOM 1354 C CA . ARG A 1 176 ? -22.657 -17.788 13.198 1.00 90.88 176 ARG A CA 1
ATOM 1355 C C . ARG A 1 176 ? -22.645 -17.551 14.707 1.00 90.88 176 ARG A C 1
ATOM 1357 O O . ARG A 1 176 ? -22.390 -18.481 15.465 1.00 90.88 176 ARG A O 1
ATOM 1364 N N . TYR A 1 177 ? -22.877 -16.304 15.112 1.00 89.44 177 TYR A N 1
ATOM 1365 C CA . TYR A 1 177 ? -22.901 -15.881 16.517 1.00 89.44 177 TYR A CA 1
ATOM 1366 C C . TYR A 1 177 ? -24.325 -15.816 17.062 1.00 89.44 177 TYR A C 1
ATOM 1368 O O . TYR A 1 177 ? -24.579 -16.232 18.187 1.00 89.44 177 TYR A O 1
ATOM 1376 N N . PHE A 1 178 ? -25.245 -15.308 16.248 1.00 92.00 178 PHE A N 1
ATOM 1377 C CA . PHE A 1 178 ? -26.673 -15.234 16.524 1.00 92.00 178 PHE A CA 1
ATOM 1378 C C . PHE A 1 178 ? -27.447 -15.311 15.204 1.00 92.00 178 PHE A C 1
ATOM 1380 O O . PHE A 1 178 ? -26.837 -15.310 14.134 1.00 92.00 178 PHE A O 1
ATOM 1387 N N . ASP A 1 179 ? -28.768 -15.418 15.284 1.00 92.12 179 ASP A N 1
ATOM 1388 C CA . ASP A 1 179 ? -29.660 -15.459 14.125 1.00 92.12 179 ASP A CA 1
ATOM 1389 C C . ASP A 1 179 ? -30.487 -14.168 14.078 1.00 92.12 179 ASP A C 1
ATOM 1391 O O . ASP A 1 179 ? -31.038 -13.752 15.103 1.00 92.12 179 ASP A O 1
ATOM 1395 N N . CYS A 1 180 ? -30.512 -13.495 12.927 1.00 91.19 180 CYS A N 1
ATOM 1396 C CA . CYS A 1 180 ? -31.332 -12.307 12.698 1.00 91.19 180 CYS A CA 1
ATOM 1397 C C . CYS A 1 180 ? -31.615 -12.103 11.197 1.00 91.19 180 CYS A C 1
ATOM 1399 O O . CYS A 1 180 ? -30.923 -12.685 10.356 1.00 91.19 180 CYS A O 1
ATOM 1401 N N . PRO A 1 181 ? -32.609 -11.269 10.837 1.00 91.31 181 PRO A N 1
ATOM 1402 C CA . PRO A 1 181 ? -32.871 -10.940 9.442 1.00 91.31 181 PRO A CA 1
ATOM 1403 C C . PRO A 1 181 ? -31.646 -10.305 8.754 1.00 91.31 181 PRO A C 1
ATOM 1405 O O . PRO A 1 181 ? -30.800 -9.685 9.414 1.00 91.31 181 PRO A O 1
ATOM 1408 N N . PRO A 1 182 ? -31.525 -10.436 7.421 1.00 90.62 182 PRO A N 1
ATOM 1409 C CA . PRO A 1 182 ? -30.406 -9.860 6.687 1.00 90.62 182 PRO A CA 1
ATOM 1410 C C . PRO A 1 182 ? -30.356 -8.345 6.898 1.00 90.62 182 PRO A C 1
ATOM 1412 O O . PRO A 1 182 ? -31.378 -7.680 6.799 1.00 90.62 182 PRO A O 1
ATOM 1415 N N . LEU A 1 183 ? -29.158 -7.811 7.155 1.00 91.06 183 LEU A N 1
ATOM 1416 C CA . LEU A 1 183 ? -28.910 -6.395 7.471 1.00 91.06 183 LEU A CA 1
ATOM 1417 C C . LEU A 1 183 ? -29.431 -5.923 8.838 1.00 91.06 183 LEU A C 1
ATOM 1419 O O . LEU A 1 183 ? -29.405 -4.727 9.087 1.00 91.06 183 LEU A O 1
ATOM 1423 N N . HIS A 1 184 ? -29.822 -6.806 9.759 1.00 92.62 184 HIS A N 1
ATOM 1424 C CA . HIS A 1 184 ? -30.192 -6.395 11.125 1.00 92.62 184 HIS A CA 1
ATOM 1425 C C . HIS A 1 184 ? -29.090 -6.647 12.160 1.00 92.62 184 HIS A C 1
ATOM 1427 O O . HIS A 1 184 ? -29.066 -6.023 13.214 1.00 92.62 184 HIS A O 1
ATOM 1433 N N . GLY A 1 185 ? -28.138 -7.535 11.891 1.00 93.06 185 GLY A N 1
ATOM 1434 C CA . GLY A 1 185 ? -27.096 -7.902 12.844 1.00 93.06 185 GLY A CA 1
ATOM 1435 C C . GLY A 1 185 ? -25.873 -6.995 12.784 1.00 93.06 185 GLY A C 1
ATOM 1436 O O . GLY A 1 185 ? -25.347 -6.699 11.708 1.00 93.06 185 GLY A O 1
ATOM 1437 N N . ALA A 1 186 ? -25.348 -6.619 13.948 1.00 92.62 186 ALA A N 1
ATOM 1438 C CA . ALA A 1 186 ? -24.017 -6.038 14.079 1.00 92.62 186 ALA A CA 1
ATOM 1439 C C . ALA A 1 186 ? -23.274 -6.585 15.300 1.00 92.62 186 ALA A C 1
ATOM 1441 O O . ALA A 1 186 ? -23.864 -6.825 16.348 1.00 92.62 186 ALA A O 1
ATOM 1442 N N . ILE A 1 187 ? -21.958 -6.742 15.164 1.00 92.00 187 ILE A N 1
ATOM 1443 C CA . ILE A 1 187 ? -21.048 -7.047 16.269 1.00 92.00 187 ILE A CA 1
ATOM 1444 C C . ILE A 1 187 ? -20.244 -5.786 16.607 1.00 92.00 187 ILE A C 1
ATOM 1446 O O . ILE A 1 187 ? -19.523 -5.247 15.760 1.00 92.00 187 ILE A O 1
ATOM 1450 N N . VAL A 1 188 ? -20.381 -5.307 17.842 1.00 91.31 188 VAL A N 1
ATOM 1451 C CA . VAL A 1 188 ? -19.766 -4.070 18.345 1.00 91.31 188 VAL A CA 1
ATOM 1452 C C . VAL A 1 188 ? -19.046 -4.299 19.673 1.00 91.31 188 VAL A C 1
ATOM 1454 O O . VAL A 1 188 ? -19.198 -5.338 20.316 1.00 91.31 188 VAL A O 1
ATOM 1457 N N . ARG A 1 189 ? -18.202 -3.338 20.066 1.00 89.88 189 ARG A N 1
ATOM 1458 C CA . ARG A 1 189 ? -17.535 -3.362 21.373 1.00 89.88 189 ARG A CA 1
ATOM 1459 C C . ARG A 1 189 ? -18.523 -2.984 22.484 1.00 89.88 189 ARG A C 1
ATOM 1461 O O . ARG A 1 189 ? -19.357 -2.115 22.225 1.00 89.88 189 ARG A O 1
ATOM 1468 N N . PRO A 1 190 ? -18.395 -3.565 23.692 1.00 87.62 190 PRO A N 1
ATOM 1469 C CA . PRO A 1 190 ? -19.252 -3.248 24.837 1.00 87.62 190 PRO A CA 1
ATOM 1470 C C . PRO A 1 190 ? -19.337 -1.746 25.135 1.00 87.62 190 PRO A C 1
ATOM 1472 O O . PRO A 1 190 ? -20.422 -1.246 25.388 1.00 87.62 190 PRO A O 1
ATOM 1475 N N . ASP A 1 191 ? -18.233 -1.003 24.985 1.00 86.12 191 ASP A N 1
ATOM 1476 C CA . ASP A 1 191 ? -18.172 0.452 25.214 1.00 86.12 191 ASP A CA 1
ATOM 1477 C C . ASP A 1 191 ? -19.142 1.277 24.357 1.00 86.12 191 ASP A C 1
ATOM 1479 O O . ASP A 1 191 ? -19.423 2.430 24.667 1.00 86.12 191 ASP A O 1
ATOM 1483 N N . LYS A 1 192 ? -19.619 0.714 23.242 1.00 85.81 192 LYS A N 1
ATOM 1484 C CA . LYS A 1 192 ? -20.527 1.387 22.304 1.00 85.81 192 LYS A CA 1
ATOM 1485 C C . LYS A 1 192 ? -21.985 0.990 22.488 1.00 85.81 192 LYS A C 1
ATOM 1487 O O . LYS A 1 192 ? -22.815 1.422 21.692 1.00 85.81 192 LYS A O 1
ATOM 1492 N N . VAL A 1 193 ? -22.277 0.136 23.467 1.00 89.00 193 VAL A N 1
ATOM 1493 C CA . VAL A 1 193 ? -23.612 -0.392 23.732 1.00 89.00 193 VAL A CA 1
ATOM 1494 C C . VAL A 1 193 ? -24.110 0.200 25.038 1.00 89.00 193 VAL A C 1
ATOM 1496 O O . VAL A 1 193 ? -23.556 -0.065 26.102 1.00 89.00 193 VAL A O 1
ATOM 1499 N N . LYS A 1 194 ? -25.176 0.992 24.959 1.00 88.19 194 LYS A N 1
ATOM 1500 C CA . LYS A 1 194 ? -25.874 1.520 26.130 1.00 88.19 194 LYS A CA 1
ATOM 1501 C C . LYS A 1 194 ? -27.117 0.681 26.362 1.00 88.19 194 LYS A C 1
ATOM 1503 O O . LYS A 1 194 ? -27.967 0.589 25.481 1.00 88.19 194 LYS A O 1
ATOM 1508 N N . ILE A 1 195 ? -27.214 0.061 27.532 1.00 88.06 195 ILE A N 1
ATOM 1509 C CA . ILE A 1 195 ? -28.433 -0.633 27.956 1.00 88.06 195 ILE A CA 1
ATOM 1510 C C . ILE A 1 195 ? -29.355 0.372 28.616 1.00 88.06 195 ILE A C 1
ATOM 1512 O O . ILE A 1 195 ? -28.913 1.199 29.413 1.00 88.06 195 ILE A O 1
ATOM 1516 N N . GLY A 1 196 ? -30.636 0.278 28.299 1.00 84.06 196 GLY A N 1
ATOM 1517 C CA . GLY A 1 196 ? -31.654 1.126 28.887 1.00 84.06 196 GLY A CA 1
ATOM 1518 C C . GLY A 1 196 ? -33.039 0.747 28.396 1.00 84.06 196 GLY A C 1
ATOM 1519 O O . GLY A 1 196 ? -33.215 -0.216 27.647 1.00 84.06 196 GLY A O 1
ATOM 1520 N N . ASP A 1 197 ? -34.020 1.533 28.818 1.00 82.00 197 ASP A N 1
ATOM 1521 C CA . ASP A 1 197 ? -35.384 1.423 28.321 1.00 82.00 197 ASP A CA 1
ATOM 1522 C C . ASP A 1 197 ? -35.483 2.101 26.948 1.00 82.00 197 ASP A C 1
ATOM 1524 O O . ASP A 1 197 ? -35.812 3.280 26.818 1.00 82.00 197 ASP A O 1
ATOM 1528 N N . TYR A 1 198 ? -35.075 1.360 25.919 1.00 83.88 198 TYR A N 1
ATOM 1529 C CA . TYR A 1 198 ? -35.093 1.794 24.526 1.00 83.88 198 TYR A CA 1
ATOM 1530 C C . TYR A 1 198 ? -36.171 1.016 23.769 1.00 83.88 198 TYR A C 1
ATOM 1532 O O . TYR A 1 198 ? -35.826 0.052 23.077 1.00 83.88 198 TYR A O 1
ATOM 1540 N N . PRO A 1 199 ? -37.464 1.374 23.879 1.00 81.06 199 PRO A N 1
ATOM 1541 C CA . PRO A 1 199 ? -38.511 0.719 23.102 1.00 81.06 199 PRO A CA 1
ATOM 1542 C C . PRO A 1 199 ? -38.251 0.874 21.597 1.00 81.06 199 PRO A C 1
ATOM 1544 O O . PRO A 1 199 ? -37.535 1.792 21.161 1.00 81.06 199 PRO A O 1
ATOM 1547 N N . GLU A 1 200 ? -38.787 -0.067 20.817 1.00 77.25 200 GLU A N 1
ATOM 1548 C CA . GLU A 1 200 ? -38.814 0.026 19.354 1.00 77.25 200 GLU A CA 1
ATOM 1549 C C . GLU A 1 200 ? -39.471 1.359 18.979 1.00 77.25 200 GLU A C 1
ATOM 1551 O O . GLU A 1 200 ? -40.497 1.724 19.551 1.00 77.25 200 GLU A O 1
ATOM 1556 N N . LYS A 1 201 ? -38.837 2.131 18.091 1.00 73.19 201 LYS A N 1
ATOM 1557 C CA . LYS A 1 201 ? -39.459 3.358 17.586 1.00 73.19 201 LYS A CA 1
ATOM 1558 C C . LYS A 1 201 ? -40.558 2.940 16.620 1.00 73.19 201 LYS A C 1
ATOM 1560 O O . LYS A 1 201 ? -40.263 2.209 15.675 1.00 73.19 201 LYS A O 1
ATOM 1565 N N . ASP A 1 202 ? -41.789 3.379 16.865 1.00 72.00 202 ASP A N 1
ATOM 1566 C CA . ASP A 1 202 ? -42.864 3.190 15.901 1.00 72.00 202 ASP A CA 1
ATOM 1567 C C . ASP A 1 202 ? -42.572 4.085 14.684 1.00 72.00 202 ASP A C 1
ATOM 1569 O O . ASP A 1 202 ? -42.502 5.307 14.836 1.00 72.00 202 ASP A O 1
ATOM 1573 N N . PRO A 1 203 ? -42.369 3.521 13.479 1.00 62.84 203 PRO A N 1
ATOM 1574 C CA . PRO A 1 203 ? -42.116 4.313 12.280 1.00 62.84 203 PRO A CA 1
ATOM 1575 C C . PRO A 1 203 ? -43.288 5.229 11.884 1.00 62.84 203 PRO A C 1
ATOM 1577 O O . PRO A 1 203 ? -43.119 6.034 10.972 1.00 62.84 203 PRO A O 1
ATOM 1580 N N . PHE A 1 204 ? -44.450 5.124 12.541 1.00 63.22 204 PHE A N 1
ATOM 1581 C CA . PHE A 1 204 ? -45.639 5.937 12.277 1.00 63.22 204 PHE A CA 1
ATOM 1582 C C . PHE A 1 204 ? -45.957 6.975 13.369 1.00 63.22 204 PHE A C 1
ATOM 1584 O O . PHE A 1 204 ? -46.893 7.749 13.189 1.00 63.22 204 PHE A O 1
ATOM 1591 N N . GLU A 1 205 ? -45.202 7.041 14.475 1.00 61.78 205 GLU A N 1
ATOM 1592 C CA . GLU A 1 205 ? -45.442 8.049 15.531 1.00 61.78 205 GLU A CA 1
ATOM 1593 C C . GLU A 1 205 ? -45.057 9.479 15.098 1.00 61.78 205 GLU A C 1
ATOM 1595 O O . GLU A 1 205 ? -45.653 10.441 15.574 1.00 61.78 205 GLU A O 1
ATOM 1600 N N . ASP A 1 206 ? -44.113 9.635 14.161 1.00 56.19 206 ASP A N 1
ATOM 1601 C CA . ASP A 1 206 ? -43.635 10.947 13.684 1.00 56.19 206 ASP A CA 1
ATOM 1602 C C . ASP A 1 206 ? -44.449 11.514 12.489 1.00 56.19 206 ASP A C 1
ATOM 1604 O O . ASP A 1 206 ? -44.119 12.583 11.974 1.00 56.19 206 ASP A O 1
ATOM 1608 N N . GLU A 1 207 ? -45.513 10.833 12.029 1.00 53.00 207 GLU A N 1
ATOM 1609 C CA . GLU A 1 207 ? -46.400 11.307 10.941 1.00 53.00 207 GLU A CA 1
ATOM 1610 C C . GLU A 1 207 ? -47.690 12.010 11.425 1.00 53.00 207 GLU A C 1
ATOM 1612 O O . GLU A 1 207 ? -48.547 12.354 10.606 1.00 53.00 207 GLU A O 1
ATOM 1617 N N . GLU A 1 208 ? -47.833 12.306 12.724 1.00 49.75 208 GLU A N 1
ATOM 1618 C CA . GLU A 1 208 ? -48.878 13.218 13.214 1.00 49.75 208 GLU A CA 1
ATOM 1619 C C . GLU A 1 208 ? -48.349 14.652 13.450 1.00 49.75 208 GLU A C 1
ATOM 1621 O O . GLU A 1 208 ? -47.762 14.961 14.488 1.00 49.75 208 GLU A O 1
ATOM 1626 N N . ILE A 1 209 ? -48.741 15.525 12.501 1.00 42.78 209 ILE A N 1
ATOM 1627 C CA . ILE A 1 209 ? -48.847 17.010 12.495 1.00 42.78 209 ILE A CA 1
ATOM 1628 C C . ILE A 1 209 ? -47.729 17.783 11.777 1.00 42.78 209 ILE A C 1
ATOM 1630 O O . ILE A 1 209 ? -46.630 17.980 12.337 1.00 42.78 209 ILE A O 1
#

Foldseek 3Di:
DFQLVVQVVCCVPPVAHSVQKKKWKAALVRDTQDTSPDRGDHPCVSVDDPNIDIDIDGNPCPDPCRPNVVPDPVVDPDDDDDPVRQVPDPPDPVVVVVPPPDPDDPDDDPDDDVAPVLVVLLVVDDFQFWKAFPDPRFIFTWHAWAADPVDDGDIKTKTFTPDLCADAQQDDPHDRRGGHPGSRIHIDGSVGIDTDPDDDDDPCPVVDD

Mean predicted aligned error: 18.34 Å

InterPro domains:
  IPR000626 Ubiquitin-like domain [PF14560] (1-63)
  IPR000938 CAP Gly-rich domain [PF01302] (127-193)
  IPR000938 CAP Gly-rich domain [PS50245] (147-189)
  IPR000938 CAP Gly-rich domain [SM01052] (127-194)
  IPR029071 Ubiquitin-like domain superfamily [SSF54236] (1-66)
  IPR036859 CAP Gly-rich domain superfamily [G3DSA:2.30.30.190] (121-202)
  IPR036859 CAP Gly-rich domain superfamily [SSF74924] (68-197)
  IPR045172 Tubulin-folding cofactor B, ubiquitin-like domain [cd01789] (1-58)

Solvent-accessible surface area (backbone atoms only — not comparable to full-atom values): 12800 Å² total; per-residue (Å²): 107,30,38,45,61,49,37,62,60,44,25,83,74,72,69,44,50,62,89,33,46,46,42,36,37,25,44,79,87,68,49,81,72,48,70,65,79,56,47,83,42,45,50,70,79,73,63,77,54,93,73,45,43,80,45,81,42,72,65,40,84,86,44,89,58,45,87,41,57,86,78,36,73,82,69,53,83,72,90,76,79,54,69,75,59,55,70,70,47,78,94,36,69,68,58,52,59,66,71,42,81,82,82,73,79,92,82,70,73,97,67,85,78,66,56,66,64,45,50,58,49,45,72,75,52,54,74,70,40,33,25,36,33,65,86,77,78,44,46,26,33,29,60,33,73,46,73,43,90,90,52,72,90,58,56,34,31,29,32,37,34,79,53,76,81,34,76,26,35,26,53,54,93,91,44,75,72,43,87,46,60,78,27,13,11,40,79,42,52,50,94,39,54,46,76,52,96,50,76,84,78,64,91,66,70,84,75,75,132

Organism: Solanum tuberosum (NCBI:txid4113)

Secondary structure (DSSP, 8-state):
-BHHHHHHHHHHHH---TTTEEEEEE-TTS-EEEE---TTSBGGGG---TT-EEEEEE--TTSTTTTSTTT-TTTS------HHHHHHSTT-HHHHHHHS--S--TT--S-SSSHHHHHHHHHT--TT-EEEETTTTEEEEEEEEEE-TTSSSSEEEEEEESSS-SSBSSEETTEE-----TTTEEEE-GGGEEES--PPPPTTGGG--